Protein AF-A0A6B2LES7-F1 (afdb_monomer)

Organism: NCBI:txid1963864

Solvent-accessible surface area (backbone atoms only — not comparable to full-atom values): 14879 Å² total; per-residue (Å²): 55,30,42,39,37,40,56,66,43,46,69,74,29,54,75,47,50,42,51,52,54,48,49,40,51,73,72,66,49,54,46,40,36,40,34,23,44,84,29,55,56,63,77,42,38,71,59,53,52,52,52,42,57,64,48,43,48,77,76,57,36,93,83,52,54,72,41,84,43,78,44,69,42,44,54,63,43,69,53,49,80,74,69,66,97,66,91,77,85,79,88,77,88,82,76,77,82,80,62,97,73,53,57,65,31,40,37,30,57,42,29,35,69,67,16,64,56,38,55,50,54,50,51,51,51,53,51,52,53,54,54,53,54,55,66,48,62,80,71,55,82,87,82,85,90,84,82,88,80,86,72,98,64,91,74,73,71,65,61,79,72,39,38,46,101,84,69,45,78,38,65,71,51,51,51,53,50,51,51,54,54,68,28,26,33,90,91,36,85,51,80,62,35,58,39,32,46,32,36,33,65,81,88,63,81,68,55,73,40,67,79,48,47,76,80,34,48,75,45,68,66,73,39,52,55,84,76,64,46,70,70,58,51,53,54,51,52,54,54,56,71,70,59,80,86,54,90,92,104

Secondary structure (DSSP, 8-state):
-EEE--HHHHHH-HHHHHHHHHHHHHTT--EEEEE-SS-HHHHTHHHHHHHHHHHHHHHHTTTS--EEEEE--HHHHHHHTTT----------------TT--EEEEEEE-GGGTHHHHHHHHHHHHHHHHHHHHHHTT-----------SS-TT---GGGTB-TTS-B-HHHHHHHHHHHHTEETTEE-PPPSEEEE-S-TT------TTTTTT-EEEE--S-GGG--HHHHHHHHHHHHH----TT-

Mean predicted aligned error: 12.16 Å

Foldseek 3Di:
DEEEAEVVLLQPVLLLVLVLVLVCVVVVPQEYEYEYAVCSCVVCVVVSQVSNVVVNCVPPNPPAAEAEAEFEALVVVVVVVPDDPPDDDDDPPDDDDDPPRYRYHYYYYDHLCSAPVVVVVVVVVLVVVLVVVVVVVVPDPDDDDDDDDDDDPPPPPVNVVQADPVRDGDPVVVVVVCCVSNQDTPNDGNAQEQEYEYADDPVDDSRPRPVSCPNHDYDDLVHRSVPCDPVSVVVRVVVSVPDDDPVVD

Radius of gyration: 21.68 Å; Cα contacts (8 Å, |Δi|>4): 283; chains: 1; bounding box: 61×47×58 Å

InterPro domains:
  IPR001441 Decaprenyl diphosphate synthase-like [PF01255] (17-248)
  IPR036424 Decaprenyl diphosphate synthase-like superfamily [G3DSA:3.40.1180.10] (10-249)
  IPR036424 Decaprenyl diphosphate synthase-like superfamily [SSF64005] (11-243)
  IPR038887 Dehydrodolichyl diphosphate synthase complex subunit Nus1 [PTHR21528] (1-249)

Nearest PDB structures (foldseek):
  6z1n-assembly1_B-2  TM=8.115E-01  e=2.418E-10  Homo sapiens
  7pay-assembly1_B-2  TM=8.026E-01  e=1.186E-09  Homo sapiens
  6jcn-assembly1_B  TM=6.721E-01  e=9.313E-11  Saccharomyces cerevisiae S288C
  7pax-assembly1_B-2  TM=7.882E-01  e=8.517E-09  Homo sapiens

pLDDT: mean 73.42, std 21.12, range [26.27, 96.69]

Structure (mmCIF, N/CA/C/O backbone):
data_AF-A0A6B2LES7-F1
#
_entry.id   AF-A0A6B2LES7-F1
#
loop_
_atom_site.group_PDB
_atom_site.id
_atom_site.type_symbol
_atom_site.label_atom_id
_atom_site.label_alt_id
_atom_site.label_comp_id
_atom_site.label_asym_id
_atom_site.label_entity_id
_atom_site.label_seq_id
_atom_site.pdbx_PDB_ins_code
_atom_site.Cartn_x
_atom_site.Cartn_y
_atom_site.Cartn_z
_atom_site.occupancy
_atom_site.B_iso_or_equiv
_atom_site.auth_seq_id
_atom_site.auth_comp_id
_atom_site.auth_asym_id
_atom_site.auth_atom_id
_atom_site.pdbx_PDB_model_num
ATOM 1 N N . MET A 1 1 ? -0.706 -6.381 -1.240 1.00 94.12 1 MET A N 1
ATOM 2 C CA . MET A 1 1 ? 0.738 -6.246 -0.938 1.00 94.12 1 MET A CA 1
ATOM 3 C C . MET A 1 1 ? 1.017 -4.806 -0.541 1.00 94.12 1 MET A C 1
ATOM 5 O O . MET A 1 1 ? 0.332 -3.924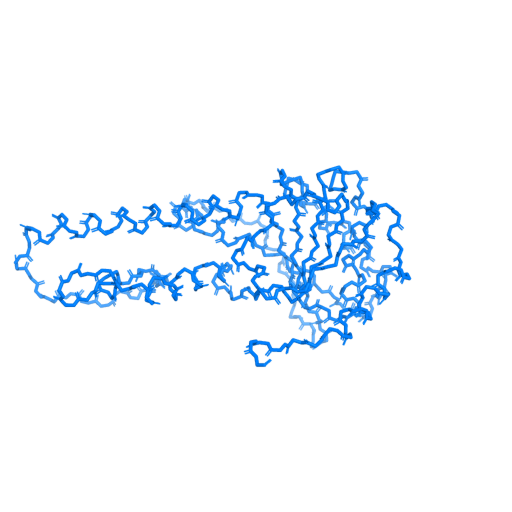 -1.046 1.00 94.12 1 MET A O 1
ATOM 9 N N . ALA A 1 2 ? 1.986 -4.559 0.338 1.00 95.12 2 ALA A N 1
ATOM 10 C CA . ALA A 1 2 ? 2.442 -3.212 0.662 1.00 95.12 2 ALA A CA 1
ATOM 11 C C . ALA A 1 2 ? 3.932 -3.020 0.353 1.00 95.12 2 ALA A C 1
ATOM 13 O O . ALA A 1 2 ? 4.724 -3.956 0.456 1.00 95.12 2 ALA A O 1
ATOM 14 N N . ILE A 1 3 ? 4.291 -1.799 -0.026 1.00 95.88 3 ILE A N 1
ATOM 15 C CA . ILE A 1 3 ? 5.654 -1.329 -0.255 1.00 95.88 3 ILE A CA 1
ATOM 16 C C . ILE A 1 3 ? 5.898 -0.204 0.747 1.00 95.88 3 ILE A C 1
ATOM 18 O O . ILE A 1 3 ? 5.240 0.834 0.690 1.00 95.88 3 ILE A O 1
ATOM 22 N N . VAL A 1 4 ? 6.820 -0.440 1.674 1.00 95.06 4 VAL A N 1
ATOM 23 C CA . VAL A 1 4 ? 7.188 0.487 2.745 1.00 95.06 4 VAL A CA 1
ATOM 24 C C . VAL A 1 4 ? 8.556 1.057 2.416 1.00 95.06 4 VAL A C 1
ATOM 26 O O . VAL A 1 4 ? 9.532 0.308 2.334 1.00 95.06 4 VAL A O 1
ATOM 29 N N . LEU A 1 5 ? 8.610 2.367 2.207 1.00 94.31 5 LEU A N 1
ATOM 30 C CA . LEU A 1 5 ? 9.812 3.106 1.851 1.00 94.31 5 LEU A CA 1
ATOM 31 C C . LEU A 1 5 ? 10.307 3.941 3.030 1.00 94.31 5 LEU A C 1
ATOM 33 O O . LEU A 1 5 ? 9.522 4.419 3.852 1.00 94.31 5 LEU A O 1
ATOM 37 N N . ASP A 1 6 ? 11.617 4.154 3.053 1.00 91.94 6 ASP A N 1
ATOM 38 C CA . ASP A 1 6 ? 12.222 5.241 3.812 1.00 91.94 6 ASP A CA 1
ATOM 39 C C . ASP A 1 6 ? 11.954 6.562 3.076 1.00 91.94 6 ASP A C 1
ATOM 41 O O . ASP A 1 6 ? 11.891 6.595 1.844 1.00 91.94 6 ASP A O 1
ATOM 45 N N . ASP A 1 7 ? 11.871 7.670 3.809 1.00 91.25 7 ASP A N 1
ATOM 46 C CA . ASP A 1 7 ? 11.540 8.983 3.234 1.00 91.25 7 ASP A CA 1
ATOM 47 C C . ASP A 1 7 ? 12.532 9.417 2.139 1.00 91.25 7 ASP A C 1
ATOM 49 O O . ASP A 1 7 ? 12.157 10.040 1.147 1.00 91.25 7 ASP A O 1
ATOM 53 N N . ASN A 1 8 ? 13.800 9.018 2.268 1.00 92.12 8 ASN A N 1
ATOM 54 C CA . ASN A 1 8 ? 14.827 9.264 1.257 1.00 92.12 8 ASN A CA 1
ATOM 55 C C . ASN A 1 8 ? 14.535 8.533 -0.067 1.00 92.12 8 ASN A C 1
ATOM 57 O O . ASN A 1 8 ? 14.675 9.110 -1.145 1.00 92.12 8 ASN A O 1
ATOM 61 N N . ASP A 1 9 ? 14.103 7.270 0.006 1.00 93.25 9 ASP A N 1
ATOM 62 C CA . ASP A 1 9 ? 13.728 6.494 -1.180 1.00 93.25 9 ASP A CA 1
ATOM 63 C C . ASP A 1 9 ? 12.424 7.023 -1.792 1.00 93.25 9 ASP A C 1
ATOM 65 O O . ASP A 1 9 ? 12.302 7.081 -3.017 1.00 93.25 9 ASP A O 1
ATOM 69 N N . ALA A 1 10 ? 11.477 7.465 -0.961 1.00 92.56 10 ALA A N 1
ATOM 70 C CA . ALA A 1 10 ? 10.244 8.092 -1.428 1.00 92.56 10 ALA A CA 1
ATOM 71 C C . ALA A 1 10 ? 10.501 9.415 -2.173 1.00 92.56 10 ALA A C 1
ATOM 73 O O . ALA A 1 10 ? 9.813 9.706 -3.151 1.00 92.56 10 ALA A O 1
ATOM 74 N N . LEU A 1 11 ? 11.498 10.193 -1.737 1.00 93.38 11 LEU A N 1
ATOM 75 C CA . LEU A 1 11 ? 11.856 11.473 -2.347 1.00 93.38 11 LEU A CA 1
ATOM 76 C C . LEU A 1 11 ? 12.656 11.314 -3.643 1.00 93.38 11 LEU A C 1
ATOM 78 O O . LEU A 1 11 ? 12.351 11.962 -4.641 1.00 93.38 11 LEU A O 1
ATOM 82 N N . ASN A 1 12 ? 13.693 10.474 -3.621 1.00 94.25 12 ASN A N 1
ATOM 83 C CA . ASN A 1 12 ? 14.733 10.493 -4.652 1.00 94.25 12 ASN A CA 1
ATOM 84 C C . ASN A 1 12 ? 14.602 9.378 -5.698 1.00 94.25 12 ASN A C 1
ATOM 86 O O . ASN A 1 12 ? 15.240 9.450 -6.745 1.00 94.25 12 ASN A O 1
ATOM 90 N N . ASN A 1 13 ? 13.781 8.351 -5.447 1.00 94.31 13 ASN A N 1
ATOM 91 C CA . ASN A 1 13 ? 13.748 7.134 -6.264 1.00 94.31 13 ASN A CA 1
ATOM 92 C C . ASN A 1 13 ? 12.365 6.844 -6.890 1.00 94.31 13 ASN A C 1
ATOM 94 O O . ASN A 1 13 ? 12.016 5.679 -7.099 1.00 94.31 13 ASN A O 1
ATOM 98 N N . SER A 1 14 ? 11.590 7.880 -7.256 1.00 91.81 14 SER A N 1
ATOM 99 C CA . SER A 1 14 ? 10.244 7.738 -7.860 1.00 91.81 14 SER A CA 1
ATOM 100 C C . SER A 1 14 ? 10.234 6.848 -9.109 1.00 91.81 14 SER A C 1
ATOM 102 O O . SER A 1 14 ? 9.432 5.922 -9.221 1.00 91.81 14 SER A O 1
ATOM 104 N N . CYS A 1 15 ? 11.203 7.043 -10.005 1.00 92.25 15 CYS A N 1
ATOM 105 C CA . CYS A 1 15 ? 11.357 6.268 -11.236 1.00 92.25 15 CYS A CA 1
ATOM 106 C C . CYS A 1 15 ? 11.500 4.759 -10.964 1.00 92.25 15 CYS A C 1
ATOM 108 O O . CYS A 1 15 ? 10.942 3.930 -11.691 1.00 92.25 15 CYS A O 1
ATOM 110 N N . GLN A 1 16 ? 12.218 4.401 -9.895 1.00 95.19 16 GLN A N 1
ATOM 111 C CA . GLN A 1 16 ? 12.415 3.012 -9.498 1.00 95.19 16 GLN A CA 1
ATOM 112 C C . GLN A 1 16 ? 11.204 2.453 -8.748 1.00 95.19 16 GLN A C 1
ATOM 114 O O . GLN A 1 16 ? 10.828 1.304 -8.975 1.00 95.19 16 GLN A O 1
ATOM 119 N N . LEU A 1 17 ? 10.524 3.271 -7.939 1.00 96.25 17 LEU A N 1
ATOM 120 C CA . LEU A 1 17 ? 9.239 2.914 -7.331 1.00 96.25 17 LEU A CA 1
ATOM 121 C C . LEU A 1 17 ? 8.213 2.531 -8.403 1.00 96.25 17 LEU A C 1
ATOM 123 O O . LEU A 1 17 ? 7.553 1.499 -8.294 1.00 96.25 17 LEU A O 1
ATOM 127 N N . VAL A 1 18 ? 8.124 3.327 -9.468 1.00 94.88 18 VAL A N 1
ATOM 128 C CA . VAL A 1 18 ? 7.239 3.089 -10.615 1.00 94.88 18 VAL A CA 1
ATOM 129 C C . VAL A 1 18 ? 7.531 1.737 -11.273 1.00 94.88 18 VAL A C 1
ATOM 131 O O . VAL A 1 18 ? 6.594 1.010 -11.609 1.00 94.88 18 VAL A O 1
ATOM 134 N N . ASN A 1 19 ? 8.806 1.349 -11.402 1.00 94.62 19 ASN A N 1
ATOM 135 C CA . ASN A 1 19 ? 9.180 0.022 -11.902 1.00 94.62 19 ASN A CA 1
ATOM 136 C C . ASN A 1 19 ? 8.663 -1.090 -10.982 1.00 94.62 19 ASN A C 1
ATOM 138 O O . ASN A 1 19 ? 8.017 -2.020 -11.460 1.00 94.62 19 ASN A O 1
ATOM 142 N N . VAL A 1 20 ? 8.879 -0.973 -9.667 1.00 95.75 20 VAL A N 1
ATOM 143 C CA . VAL A 1 20 ? 8.424 -1.977 -8.690 1.00 95.75 20 VAL A CA 1
ATOM 144 C C . VAL A 1 20 ? 6.902 -2.114 -8.698 1.00 95.75 20 VAL A C 1
ATOM 146 O O . VAL A 1 20 ? 6.388 -3.229 -8.754 1.00 95.75 20 VAL A O 1
ATOM 149 N N . VAL A 1 21 ? 6.166 -1.000 -8.712 1.00 95.12 21 VAL A N 1
ATOM 150 C CA . VAL A 1 21 ? 4.697 -1.008 -8.815 1.00 95.12 21 VAL A CA 1
ATOM 151 C C . VAL A 1 21 ? 4.243 -1.684 -10.108 1.00 95.12 21 VAL A C 1
ATOM 153 O O . VAL A 1 21 ? 3.326 -2.505 -10.086 1.00 95.12 21 VAL A O 1
ATOM 156 N N . THR A 1 22 ? 4.915 -1.400 -11.224 1.00 92.50 22 THR A N 1
ATOM 157 C CA . THR A 1 22 ? 4.620 -2.030 -12.517 1.00 92.50 22 THR A CA 1
ATOM 158 C C . THR A 1 22 ? 4.873 -3.540 -12.477 1.00 92.50 22 THR A C 1
ATOM 160 O O . THR A 1 22 ? 4.057 -4.309 -12.984 1.00 92.50 22 THR A O 1
ATOM 163 N N . TRP A 1 23 ? 5.945 -3.997 -11.823 1.00 94.38 23 TRP A N 1
ATOM 164 C CA . TRP A 1 23 ? 6.216 -5.427 -11.636 1.00 94.38 23 TRP A CA 1
ATOM 165 C C . TRP A 1 23 ? 5.160 -6.112 -10.772 1.00 94.38 23 TRP A C 1
ATOM 167 O O . TRP A 1 23 ? 4.736 -7.218 -11.098 1.00 94.38 23 TRP A O 1
ATOM 177 N N . CYS A 1 24 ? 4.677 -5.452 -9.718 1.00 94.00 24 CYS A N 1
ATOM 178 C CA . CYS A 1 24 ? 3.565 -5.955 -8.917 1.00 94.00 24 CYS A CA 1
ATOM 179 C C . CYS A 1 24 ? 2.288 -6.128 -9.751 1.00 94.00 24 CYS A C 1
ATOM 181 O O . CYS A 1 24 ? 1.608 -7.149 -9.644 1.00 94.00 24 CYS A O 1
ATOM 183 N N . VAL A 1 25 ? 1.976 -5.156 -10.612 1.00 90.56 25 VAL A N 1
ATOM 184 C CA . VAL A 1 25 ? 0.829 -5.234 -11.530 1.00 90.56 25 VAL A CA 1
ATOM 185 C C . VAL A 1 25 ? 1.004 -6.380 -12.526 1.00 90.56 25 VAL A C 1
ATOM 187 O O . VAL A 1 25 ? 0.072 -7.154 -12.739 1.00 90.56 25 VAL A O 1
ATOM 190 N N . ALA A 1 26 ? 2.205 -6.538 -13.087 1.00 89.25 26 ALA A N 1
ATOM 191 C CA . ALA A 1 26 ? 2.531 -7.637 -13.993 1.00 89.25 26 ALA A CA 1
ATOM 192 C C . ALA A 1 26 ? 2.431 -9.013 -13.313 1.00 89.25 26 ALA A C 1
ATOM 194 O O . ALA A 1 26 ? 1.982 -9.971 -13.937 1.00 89.25 26 ALA A O 1
ATOM 195 N N . ALA A 1 27 ? 2.779 -9.098 -12.026 1.00 90.75 27 ALA A N 1
ATOM 196 C CA . ALA A 1 27 ? 2.618 -10.293 -11.200 1.00 90.75 27 ALA A CA 1
ATOM 197 C C . ALA A 1 27 ? 1.153 -10.580 -10.807 1.00 90.75 27 ALA A C 1
ATOM 199 O O . ALA A 1 27 ? 0.887 -11.560 -10.117 1.00 90.75 27 ALA A O 1
ATOM 200 N N . GLY A 1 28 ? 0.196 -9.744 -11.231 1.00 88.88 28 GLY A N 1
ATOM 201 C CA . GLY A 1 28 ? -1.229 -9.940 -10.967 1.00 88.88 28 GLY A CA 1
ATOM 202 C C . GLY A 1 28 ? -1.667 -9.520 -9.564 1.00 88.88 28 GLY A C 1
ATOM 203 O O . GLY A 1 28 ? -2.691 -9.996 -9.082 1.00 88.88 28 GLY A O 1
ATOM 204 N N . ILE A 1 29 ? -0.916 -8.640 -8.896 1.00 91.62 29 ILE A N 1
ATOM 205 C CA . ILE A 1 29 ? -1.233 -8.186 -7.538 1.00 91.62 29 ILE A CA 1
ATOM 206 C C . ILE A 1 29 ? -2.318 -7.094 -7.603 1.00 91.62 29 ILE A C 1
ATOM 208 O O . ILE A 1 29 ? -2.053 -6.005 -8.115 1.00 91.62 29 ILE A O 1
ATOM 212 N N . PRO A 1 30 ? -3.534 -7.332 -7.071 1.00 89.56 30 PRO A N 1
ATOM 213 C CA . PRO A 1 30 ? -4.680 -6.451 -7.316 1.00 89.56 30 PRO A CA 1
ATOM 214 C C . PRO A 1 30 ? -4.730 -5.214 -6.409 1.00 89.56 30 PRO A C 1
ATOM 216 O O . PRO A 1 30 ? -5.332 -4.208 -6.782 1.00 89.56 30 PRO A O 1
ATOM 219 N N . ASN A 1 31 ? -4.131 -5.288 -5.215 1.00 91.31 31 ASN A N 1
ATOM 220 C CA . ASN A 1 31 ? -4.160 -4.226 -4.207 1.00 91.31 31 ASN A CA 1
ATOM 221 C C . ASN A 1 31 ? -2.738 -3.913 -3.739 1.00 91.31 31 ASN A C 1
ATOM 223 O O . ASN A 1 31 ? -2.055 -4.787 -3.184 1.00 91.31 31 ASN A O 1
ATOM 227 N N . LEU A 1 32 ? -2.317 -2.667 -3.952 1.00 94.38 32 LEU A N 1
ATOM 228 C CA . LEU A 1 32 ? -1.007 -2.157 -3.569 1.00 94.38 32 LEU A CA 1
ATOM 229 C C . LEU A 1 32 ? -1.146 -0.993 -2.595 1.00 94.38 32 LEU A C 1
ATOM 231 O O . LEU A 1 32 ? -1.804 -0.003 -2.898 1.00 94.38 32 LEU A O 1
ATOM 235 N N . THR A 1 33 ? -0.500 -1.104 -1.439 1.00 93.50 33 THR A N 1
ATOM 236 C CA . THR A 1 33 ? -0.334 0.010 -0.500 1.00 93.50 33 THR A CA 1
ATOM 237 C C . THR A 1 33 ? 1.086 0.543 -0.619 1.00 93.50 33 THR A C 1
ATOM 239 O O . THR A 1 33 ? 2.033 -0.218 -0.448 1.00 93.50 33 THR A O 1
ATOM 242 N N . LEU A 1 34 ? 1.245 1.829 -0.913 1.00 95.19 34 LEU A N 1
ATOM 243 C CA . LEU A 1 34 ? 2.531 2.521 -0.871 1.00 95.19 34 LEU A CA 1
ATOM 244 C C . LEU A 1 34 ? 2.591 3.331 0.417 1.00 95.19 34 LEU A C 1
ATOM 246 O O . LEU A 1 34 ? 1.617 4.002 0.762 1.00 95.19 34 LEU A O 1
ATOM 250 N N . TYR A 1 35 ? 3.709 3.253 1.125 1.00 93.94 35 TYR A N 1
ATOM 251 C CA . TYR A 1 35 ? 3.893 3.971 2.373 1.00 93.94 35 TYR A CA 1
ATOM 252 C C . TYR A 1 35 ? 5.258 4.630 2.450 1.00 93.94 35 TYR A C 1
ATOM 254 O O . TYR A 1 35 ? 6.274 3.993 2.174 1.00 93.94 35 TYR A O 1
ATOM 262 N N . ASP A 1 36 ? 5.253 5.869 2.918 1.00 93.25 36 ASP A N 1
ATOM 263 C CA . ASP A 1 36 ? 6.415 6.602 3.399 1.00 93.25 36 ASP A CA 1
ATOM 264 C C . ASP A 1 36 ? 6.011 7.376 4.665 1.00 93.25 36 ASP A C 1
ATOM 266 O O . ASP A 1 36 ? 4.833 7.684 4.855 1.00 93.25 36 ASP A O 1
ATOM 270 N N . HIS A 1 37 ? 6.941 7.643 5.580 1.00 91.12 37 HIS A N 1
ATOM 271 C CA . HIS A 1 37 ? 6.576 8.159 6.901 1.00 91.12 37 HIS A CA 1
ATOM 272 C C . HIS A 1 37 ? 6.049 9.598 6.820 1.00 91.12 37 HIS A C 1
ATOM 274 O O . HIS A 1 37 ? 5.012 9.905 7.410 1.00 91.12 37 HIS A O 1
ATOM 280 N N . GLN A 1 38 ? 6.724 10.455 6.049 1.00 91.19 38 GLN A N 1
ATOM 281 C CA . GLN A 1 38 ? 6.441 11.895 5.957 1.00 91.19 38 GLN A CA 1
ATOM 282 C C . GLN A 1 38 ? 5.312 12.257 4.971 1.00 91.19 38 GLN A C 1
ATOM 284 O O . GLN A 1 38 ? 4.905 13.416 4.883 1.00 91.19 38 GLN A O 1
ATOM 289 N N . GLY A 1 39 ? 4.787 11.291 4.214 1.00 90.69 39 GLY A N 1
ATOM 290 C CA . GLY A 1 39 ? 3.762 11.523 3.194 1.00 90.69 39 GLY A CA 1
ATOM 291 C C . GLY A 1 39 ? 4.280 12.220 1.933 1.00 90.69 39 GLY A C 1
ATOM 292 O O . GLY A 1 39 ? 3.507 12.864 1.223 1.00 90.69 39 GLY A O 1
ATOM 293 N N . ILE A 1 40 ? 5.563 12.080 1.615 1.00 93.94 40 ILE A N 1
ATOM 294 C CA . ILE A 1 40 ? 6.214 12.574 0.397 1.00 93.94 40 ILE A CA 1
ATOM 295 C C . ILE A 1 40 ? 5.512 12.026 -0.851 1.00 93.94 40 ILE A C 1
ATOM 297 O O . ILE A 1 40 ? 5.282 12.769 -1.809 1.00 93.94 40 ILE A O 1
ATOM 301 N N . LEU A 1 41 ? 5.103 10.751 -0.846 1.00 93.56 41 LEU A N 1
ATOM 302 C CA . LEU A 1 41 ? 4.372 10.167 -1.975 1.00 93.56 41 LEU A CA 1
ATOM 303 C C . LEU A 1 41 ? 2.981 10.787 -2.136 1.00 93.56 41 LEU A C 1
ATOM 305 O O . LEU A 1 41 ? 2.513 10.960 -3.262 1.00 93.56 41 LEU A O 1
ATOM 309 N N . LYS A 1 42 ? 2.321 11.147 -1.027 1.00 90.06 42 LYS A N 1
ATOM 310 C CA . LYS A 1 42 ? 1.033 11.855 -1.063 1.00 90.06 42 LYS A CA 1
ATOM 311 C C . LYS A 1 42 ? 1.193 13.267 -1.617 1.00 90.06 42 LYS A C 1
ATOM 313 O O . LYS A 1 42 ? 0.393 13.679 -2.454 1.00 90.06 42 LYS A O 1
ATOM 318 N N . GLN A 1 43 ? 2.232 13.986 -1.193 1.00 90.81 43 GLN A N 1
ATOM 319 C CA . GLN A 1 43 ? 2.536 15.337 -1.679 1.00 90.81 43 GLN A CA 1
ATOM 320 C C . GLN A 1 43 ? 2.829 15.342 -3.188 1.00 90.81 43 GLN A C 1
ATOM 322 O O . GLN A 1 43 ? 2.387 16.238 -3.904 1.00 90.81 43 GLN A O 1
ATOM 327 N N . ASN A 1 44 ? 3.494 14.298 -3.694 1.00 91.56 44 ASN A N 1
ATOM 328 C CA . ASN A 1 44 ? 3.884 14.165 -5.101 1.00 91.56 44 ASN A CA 1
ATOM 329 C C . ASN A 1 44 ? 2.970 13.234 -5.923 1.00 91.56 44 ASN A C 1
ATOM 331 O O . ASN A 1 44 ? 3.366 12.736 -6.983 1.00 91.56 44 ASN A O 1
ATOM 335 N N . LEU A 1 45 ? 1.729 13.007 -5.474 1.00 90.06 45 LEU A N 1
ATOM 336 C CA . LEU A 1 45 ? 0.836 11.994 -6.046 1.00 90.06 45 LEU A CA 1
ATOM 337 C C . LEU A 1 45 ? 0.535 12.210 -7.538 1.00 90.06 45 LEU A C 1
ATOM 339 O O . LEU A 1 45 ? 0.434 11.247 -8.295 1.00 90.06 45 LEU A O 1
ATOM 343 N N . VAL A 1 46 ? 0.402 13.466 -7.976 1.00 89.56 46 VAL A N 1
ATOM 344 C CA . VAL A 1 46 ? 0.142 13.810 -9.388 1.00 89.56 46 VAL A CA 1
ATOM 345 C C . VAL A 1 46 ? 1.308 13.379 -10.280 1.00 89.56 46 VAL A C 1
ATOM 347 O O . VAL A 1 46 ? 1.098 12.799 -11.346 1.00 89.56 46 VAL A O 1
ATOM 350 N N . THR A 1 47 ? 2.542 13.614 -9.834 1.00 91.19 47 THR A N 1
ATOM 351 C CA . THR A 1 47 ? 3.745 13.195 -10.561 1.00 91.19 47 THR A CA 1
ATOM 352 C C . THR A 1 47 ? 3.848 11.677 -10.608 1.00 91.19 47 THR A C 1
ATOM 354 O O . THR A 1 47 ? 4.026 11.127 -11.692 1.00 91.19 47 THR A O 1
ATOM 357 N N . LEU A 1 48 ? 3.619 10.998 -9.481 1.00 92.25 48 LEU A N 1
ATOM 358 C CA . LEU A 1 48 ? 3.623 9.536 -9.412 1.00 92.25 48 LEU A CA 1
ATOM 359 C C . LEU A 1 48 ? 2.586 8.899 -10.356 1.00 92.25 48 LEU A C 1
ATOM 361 O O . LEU A 1 48 ? 2.906 7.948 -11.069 1.00 92.25 48 LEU A O 1
ATOM 365 N N . LYS A 1 49 ? 1.356 9.433 -10.398 1.00 91.50 49 LYS A N 1
ATOM 366 C CA . LYS A 1 49 ? 0.288 8.983 -11.312 1.00 91.50 49 LYS A CA 1
ATOM 367 C C . LYS A 1 49 ? 0.728 9.051 -12.771 1.00 91.50 49 LYS A C 1
ATOM 369 O O . LYS A 1 49 ? 0.662 8.054 -13.485 1.00 91.50 49 LYS A O 1
ATOM 374 N N . ARG A 1 50 ? 1.237 10.212 -13.182 1.00 90.88 50 ARG A N 1
ATOM 375 C CA . ARG A 1 50 ? 1.722 10.458 -14.543 1.00 90.88 50 ARG A CA 1
ATOM 376 C C . ARG A 1 50 ? 2.894 9.548 -14.914 1.00 90.88 50 ARG A C 1
ATOM 378 O O . ARG A 1 50 ? 2.921 9.024 -16.022 1.00 90.88 50 ARG A O 1
ATOM 385 N N . GLU A 1 51 ? 3.852 9.337 -14.010 1.00 91.81 51 GLU A N 1
ATOM 386 C CA . GLU A 1 51 ? 4.979 8.428 -14.262 1.00 91.81 51 GLU A CA 1
ATOM 387 C C . GLU A 1 51 ? 4.521 6.970 -14.415 1.00 91.81 51 GLU A C 1
ATOM 389 O O . GLU A 1 51 ? 5.002 6.267 -15.305 1.00 91.81 51 GLU A O 1
ATOM 394 N N . LEU A 1 52 ? 3.561 6.519 -13.601 1.00 91.50 52 LEU A N 1
ATOM 395 C CA . LEU A 1 52 ? 2.964 5.187 -13.728 1.00 91.50 52 LEU A CA 1
ATOM 396 C C . LEU A 1 52 ? 2.237 5.007 -15.059 1.00 91.50 52 LEU A C 1
ATOM 398 O O . LEU A 1 52 ? 2.398 3.973 -15.708 1.00 91.50 52 LEU A O 1
ATOM 402 N N . GLU A 1 53 ? 1.460 6.003 -15.478 1.00 87.88 53 GLU A N 1
ATOM 403 C CA . GLU A 1 53 ? 0.761 5.995 -16.764 1.00 87.88 53 GLU A CA 1
ATOM 404 C C . GLU A 1 53 ? 1.737 5.973 -17.941 1.00 87.88 53 GLU A C 1
ATOM 406 O O . GLU A 1 53 ? 1.598 5.129 -18.825 1.00 87.88 53 GLU A O 1
ATOM 411 N N . ALA A 1 54 ? 2.772 6.817 -17.916 1.00 87.94 54 ALA A N 1
ATOM 412 C CA . ALA A 1 54 ? 3.810 6.832 -18.944 1.00 87.94 54 ALA A CA 1
ATOM 413 C C . ALA A 1 54 ? 4.567 5.495 -19.016 1.00 87.94 54 ALA A C 1
ATOM 415 O O . ALA A 1 54 ? 4.880 5.000 -20.100 1.00 87.94 54 ALA A O 1
ATOM 416 N N . ARG A 1 55 ? 4.842 4.874 -17.861 1.00 87.62 55 ARG A N 1
ATOM 417 C CA . ARG A 1 55 ? 5.554 3.592 -17.795 1.00 87.62 55 ARG A CA 1
ATOM 418 C C . ARG A 1 55 ? 4.683 2.400 -18.194 1.00 87.62 55 ARG A C 1
ATOM 420 O O . ARG A 1 55 ? 5.208 1.416 -18.716 1.00 87.62 55 ARG A O 1
ATOM 427 N N . ARG A 1 56 ? 3.367 2.474 -17.981 1.00 83.94 56 ARG A N 1
ATOM 428 C CA . ARG A 1 56 ? 2.413 1.403 -18.311 1.00 83.94 56 ARG A CA 1
ATOM 429 C C . ARG A 1 56 ? 2.539 0.959 -19.762 1.00 83.94 56 ARG A C 1
ATOM 431 O O . ARG A 1 56 ? 2.656 -0.237 -20.021 1.00 83.94 56 ARG A O 1
ATOM 438 N N . ASP A 1 57 ? 2.509 1.913 -20.688 1.00 80.44 57 ASP A N 1
ATOM 439 C CA . ASP A 1 57 ? 2.460 1.618 -22.123 1.00 80.44 57 ASP A CA 1
ATOM 440 C C . ASP A 1 57 ? 3.759 0.961 -22.601 1.00 80.44 57 ASP A C 1
ATOM 442 O O . ASP A 1 57 ? 3.727 0.080 -23.459 1.00 80.44 57 ASP A O 1
ATOM 446 N N . PHE A 1 58 ? 4.885 1.311 -21.974 1.00 84.19 58 PHE A N 1
ATOM 447 C CA . PHE A 1 58 ? 6.177 0.674 -22.214 1.00 84.19 58 PHE A CA 1
ATOM 448 C C . PHE A 1 58 ? 6.197 -0.805 -21.790 1.00 84.19 58 PHE A C 1
ATOM 450 O O . PHE A 1 58 ? 6.731 -1.637 -22.517 1.00 84.19 58 PHE A O 1
ATOM 457 N N . PHE A 1 59 ? 5.614 -1.154 -20.636 1.00 82.12 59 PHE A N 1
ATOM 458 C CA . PHE A 1 59 ? 5.657 -2.529 -20.111 1.00 82.12 59 PHE A CA 1
ATOM 459 C C . PHE A 1 59 ? 4.578 -3.452 -20.681 1.00 82.12 59 PHE A C 1
ATOM 461 O O . PHE A 1 59 ? 4.849 -4.622 -20.947 1.00 82.12 59 PHE A O 1
ATOM 468 N N . PHE A 1 60 ? 3.348 -2.962 -20.832 1.00 82.56 60 PHE A N 1
ATOM 469 C CA . PHE A 1 60 ? 2.199 -3.799 -21.199 1.00 82.56 60 PHE A CA 1
ATOM 470 C C . PHE A 1 60 ? 1.801 -3.677 -22.675 1.00 82.56 60 PHE A C 1
ATOM 472 O O . PHE A 1 60 ? 1.006 -4.483 -23.170 1.00 82.56 60 PHE A O 1
ATOM 479 N N . GLY A 1 61 ? 2.358 -2.691 -23.385 1.00 78.62 61 GLY A N 1
ATOM 480 C CA . GLY A 1 61 ? 1.961 -2.338 -24.742 1.00 78.62 61 GLY A CA 1
ATOM 481 C C . GLY A 1 61 ? 0.535 -1.782 -24.817 1.00 78.62 61 GLY A C 1
ATOM 482 O O . GLY A 1 61 ? -0.235 -1.795 -23.860 1.00 78.62 61 GLY A O 1
ATOM 483 N N . SER A 1 62 ? 0.135 -1.325 -26.001 1.00 70.38 62 SER A N 1
ATOM 484 C CA . SER A 1 62 ? -1.163 -0.658 -26.203 1.00 70.38 62 SER A CA 1
ATOM 485 C C . SER A 1 62 ? -2.373 -1.608 -26.229 1.00 70.38 62 SER A C 1
ATOM 487 O O . SER A 1 62 ? -3.510 -1.149 -26.322 1.00 70.38 62 SER A O 1
ATOM 489 N N . LYS A 1 63 ? -2.149 -2.932 -26.187 1.00 63.03 63 LYS A N 1
ATOM 490 C CA . LYS A 1 63 ? -3.201 -3.953 -26.354 1.00 63.03 63 LYS A CA 1
ATOM 491 C C . LYS A 1 63 ? -3.923 -4.306 -25.050 1.00 63.03 63 LYS A C 1
ATOM 493 O O . LYS A 1 63 ? -5.125 -4.544 -25.087 1.00 63.03 63 LYS A O 1
ATOM 498 N N . LYS A 1 64 ? -3.221 -4.332 -23.909 1.00 63.72 64 LYS A N 1
ATOM 499 C CA . LYS A 1 64 ? -3.820 -4.584 -22.586 1.00 63.72 64 LYS A CA 1
ATOM 500 C C . LYS A 1 64 ? -3.941 -3.276 -21.817 1.00 63.72 64 LYS A C 1
ATOM 502 O O . LYS A 1 64 ? -2.941 -2.673 -21.439 1.00 63.72 64 LYS A O 1
ATOM 507 N N . ARG A 1 65 ? -5.173 -2.844 -21.548 1.00 69.31 65 ARG A N 1
ATOM 508 C CA . ARG A 1 65 ? -5.431 -1.635 -20.757 1.00 69.31 65 ARG A CA 1
ATOM 509 C C . ARG A 1 65 ? -5.439 -1.971 -19.268 1.00 69.31 65 ARG A C 1
ATOM 511 O O . ARG A 1 65 ? -6.493 -2.227 -18.692 1.00 69.31 65 ARG A O 1
ATOM 518 N N . TYR A 1 66 ? -4.263 -1.940 -18.646 1.00 78.50 66 TYR A N 1
ATOM 519 C CA . TYR A 1 66 ? -4.175 -1.888 -17.187 1.00 78.50 66 TYR A CA 1
ATOM 520 C C . TYR A 1 66 ? -4.592 -0.497 -16.703 1.00 78.50 66 TYR A C 1
ATOM 522 O O . TYR A 1 66 ? -4.108 0.521 -17.202 1.00 78.50 66 TYR A O 1
ATOM 530 N N . GLN A 1 67 ? -5.509 -0.446 -15.740 1.00 82.25 67 GLN A N 1
ATOM 531 C CA . GLN A 1 67 ? -5.944 0.811 -15.130 1.00 82.25 67 GLN A CA 1
ATOM 532 C C . GLN A 1 67 ? -5.461 0.884 -13.687 1.00 82.25 67 GLN A C 1
ATOM 534 O O . GLN A 1 67 ? -5.765 -0.003 -12.886 1.00 82.25 67 GLN A O 1
ATOM 539 N N . TYR A 1 68 ? -4.753 1.960 -13.349 1.00 87.12 68 TYR A N 1
ATOM 540 C CA . TYR A 1 68 ? -4.405 2.278 -11.970 1.00 87.12 68 TYR A CA 1
ATOM 541 C C . TYR A 1 68 ? -5.547 3.068 -11.337 1.00 87.12 68 TYR A C 1
ATOM 543 O O . TYR A 1 68 ? -5.833 4.196 -11.732 1.00 87.12 68 TYR A O 1
ATOM 551 N N . LYS A 1 69 ? -6.211 2.474 -10.348 1.00 88.38 69 LYS A N 1
ATOM 552 C CA . LYS A 1 69 ? -7.254 3.135 -9.562 1.00 88.38 69 LYS A CA 1
ATOM 553 C C . LYS A 1 69 ? -6.655 3.577 -8.240 1.00 88.38 69 LYS A C 1
ATOM 555 O O . LYS A 1 69 ? -6.439 2.757 -7.350 1.00 88.38 69 LYS A O 1
ATOM 560 N N . PHE A 1 70 ? -6.367 4.867 -8.128 1.00 86.38 70 PHE A N 1
ATOM 561 C CA . PHE A 1 70 ? -5.912 5.439 -6.869 1.00 86.38 70 PHE A CA 1
ATOM 562 C C . PHE A 1 70 ? -7.085 5.577 -5.915 1.00 86.38 70 PHE A C 1
ATOM 564 O O . PHE A 1 70 ? -8.125 6.123 -6.281 1.00 86.38 70 PHE A O 1
ATOM 571 N N . VAL A 1 71 ? -6.901 5.066 -4.708 1.00 82.12 71 VAL A N 1
ATOM 572 C CA . VAL A 1 71 ? -7.859 5.174 -3.619 1.00 82.12 71 VAL A CA 1
ATOM 573 C C . VAL A 1 71 ? -7.212 6.008 -2.522 1.00 82.12 71 VAL A C 1
ATOM 575 O O . VAL A 1 71 ? -6.002 5.916 -2.304 1.00 82.12 71 VAL A O 1
ATOM 578 N N . ASP A 1 72 ? -8.007 6.851 -1.875 1.00 71.25 72 ASP A N 1
ATOM 579 C CA . ASP A 1 72 ? -7.532 7.666 -0.760 1.00 71.25 72 ASP A CA 1
ATOM 580 C C . ASP A 1 72 ? -7.145 6.790 0.439 1.00 71.25 72 ASP A C 1
ATOM 582 O O . ASP A 1 72 ? -7.377 5.586 0.445 1.00 71.25 72 ASP A O 1
ATOM 586 N N . SER A 1 73 ? -6.548 7.361 1.482 1.00 65.81 73 SER A N 1
ATOM 587 C CA . SER A 1 73 ? -6.393 6.609 2.727 1.00 65.81 73 SER A CA 1
ATOM 588 C C . SER A 1 73 ? -7.755 6.457 3.434 1.00 65.81 73 SER A C 1
ATOM 590 O O . SER A 1 73 ? -8.667 7.269 3.209 1.00 65.81 73 SER A O 1
ATOM 592 N N . PRO A 1 74 ? -7.923 5.456 4.323 1.00 56.66 74 PRO A N 1
ATOM 593 C CA . PRO A 1 74 ? -9.144 5.290 5.120 1.00 56.66 74 PRO A CA 1
ATOM 594 C C . PRO A 1 74 ? -9.620 6.577 5.828 1.00 56.66 74 PRO A C 1
ATOM 596 O O . PRO A 1 74 ? -10.814 6.773 6.033 1.00 56.66 74 PRO A O 1
ATOM 599 N N . ILE A 1 75 ? -8.715 7.510 6.149 1.00 53.47 75 ILE A N 1
ATOM 600 C CA . ILE A 1 75 ? -8.984 8.673 7.014 1.00 53.47 75 ILE A CA 1
ATOM 601 C C . ILE A 1 75 ? -9.360 9.926 6.262 1.00 53.47 75 ILE A C 1
ATOM 603 O O . ILE A 1 75 ? -10.183 10.699 6.757 1.00 53.47 75 ILE A O 1
ATOM 607 N N . GLN A 1 76 ? -8.827 10.120 5.055 1.00 51.97 76 GLN A N 1
ATOM 608 C CA . GLN A 1 76 ? -9.248 11.258 4.244 1.00 51.97 76 GLN A CA 1
ATOM 609 C C . GLN A 1 76 ? -10.763 11.206 3.970 1.00 51.97 76 GLN A C 1
ATOM 611 O O . GLN A 1 76 ? -11.394 12.248 3.818 1.00 51.97 76 GLN A O 1
ATOM 616 N N . ASN A 1 77 ? -11.383 10.021 4.024 1.00 47.00 77 ASN A N 1
ATOM 617 C CA . ASN A 1 77 ? -12.840 9.872 3.984 1.00 47.00 77 ASN A CA 1
ATOM 618 C C . ASN A 1 77 ? -13.553 10.324 5.252 1.00 47.00 77 ASN A C 1
ATOM 620 O O . ASN A 1 77 ? -14.540 11.051 5.160 1.00 47.00 77 ASN A O 1
ATOM 624 N N . VAL A 1 78 ? -13.038 9.953 6.427 1.00 44.22 78 VAL A N 1
ATOM 625 C CA . VAL A 1 78 ? -13.620 10.343 7.720 1.00 44.22 78 VAL A CA 1
ATOM 626 C C . VAL A 1 78 ? -13.594 11.871 7.898 1.00 44.22 78 VAL A C 1
ATOM 628 O O . VAL A 1 78 ? -14.494 12.437 8.519 1.00 44.22 78 VAL A O 1
ATOM 631 N N . GLU A 1 79 ? -12.583 12.560 7.357 1.00 41.81 79 GLU A N 1
ATOM 632 C CA . GLU A 1 79 ? -12.514 14.029 7.373 1.00 41.81 79 GLU A CA 1
ATOM 633 C C . GLU A 1 79 ? -13.343 14.685 6.247 1.00 41.81 79 GLU A C 1
ATOM 635 O O . GLU A 1 79 ? -14.053 15.659 6.515 1.00 41.81 79 GLU A O 1
ATOM 640 N N . ARG A 1 80 ? -13.340 14.152 5.010 1.00 41.22 80 ARG A N 1
ATOM 641 C CA . ARG A 1 80 ? -14.129 14.716 3.890 1.00 41.22 80 ARG A CA 1
ATOM 642 C C . ARG A 1 80 ? -15.636 14.570 4.068 1.00 41.22 80 ARG A C 1
ATOM 644 O O . ARG A 1 80 ? -16.362 15.487 3.692 1.00 41.22 80 ARG A O 1
ATOM 651 N N . HIS A 1 81 ? -16.110 13.490 4.690 1.00 38.06 81 HIS A N 1
ATOM 652 C CA . HIS A 1 81 ? -17.538 13.307 4.994 1.00 38.06 81 HIS A CA 1
ATOM 653 C C . HIS A 1 81 ? -18.077 14.332 6.013 1.00 38.06 81 HIS A C 1
ATOM 655 O O . HIS A 1 81 ? -19.286 14.435 6.192 1.00 38.06 81 HIS A O 1
ATOM 661 N N . MET A 1 82 ? -17.205 15.139 6.634 1.00 36.72 82 MET A N 1
ATOM 662 C CA . MET A 1 82 ? -17.592 16.238 7.526 1.00 36.72 82 MET A CA 1
ATOM 663 C C . MET A 1 82 ? -17.283 17.644 6.981 1.00 36.72 82 MET A C 1
ATOM 665 O O . MET A 1 82 ? -17.673 18.614 7.626 1.00 36.72 82 MET A O 1
ATOM 669 N N . LYS A 1 83 ? -16.596 17.806 5.834 1.00 33.41 83 LYS A N 1
ATOM 670 C CA . LYS A 1 83 ? -16.078 19.127 5.403 1.00 33.41 83 LYS A CA 1
ATOM 671 C C . LYS A 1 83 ? -16.431 19.618 3.995 1.00 33.41 83 LYS A C 1
ATOM 673 O O . LYS A 1 83 ? -15.959 20.690 3.633 1.00 33.41 83 LYS A O 1
ATOM 678 N N . LEU A 1 84 ? -17.270 18.948 3.202 1.00 33.69 84 LEU A N 1
ATOM 679 C CA . LEU A 1 84 ? -17.599 19.453 1.856 1.00 33.69 84 LEU A CA 1
ATOM 680 C C . LEU A 1 84 ? -19.108 19.569 1.595 1.00 33.69 84 LEU A C 1
ATOM 682 O O . LEU A 1 84 ? -19.728 18.670 1.043 1.00 33.69 84 LEU A O 1
ATOM 686 N N . ASN A 1 85 ? -19.649 20.756 1.901 1.00 33.31 85 ASN A N 1
ATOM 687 C CA . ASN A 1 85 ? -20.445 21.518 0.934 1.00 33.31 85 ASN A CA 1
ATOM 688 C C . ASN A 1 85 ? -19.460 22.399 0.148 1.00 33.31 85 ASN A C 1
ATOM 690 O O . ASN A 1 85 ? -19.318 23.585 0.427 1.00 33.31 85 ASN A O 1
ATOM 694 N N . VAL A 1 86 ? -18.728 21.820 -0.803 1.00 32.53 86 VAL A N 1
ATOM 695 C CA . VAL A 1 86 ? -18.099 22.605 -1.871 1.00 32.53 86 VAL A CA 1
ATOM 696 C C . VAL A 1 86 ? -18.306 21.835 -3.159 1.00 32.53 86 VAL A C 1
ATOM 698 O O . VAL A 1 86 ? -17.738 20.769 -3.381 1.00 32.53 86 VAL A O 1
ATOM 701 N N . ASN A 1 87 ? -19.188 22.392 -3.978 1.00 31.22 87 ASN A N 1
ATOM 702 C CA . ASN A 1 87 ? -19.392 22.001 -5.353 1.00 31.22 87 ASN A CA 1
ATOM 703 C C . ASN A 1 87 ? -18.114 22.336 -6.134 1.00 31.22 87 ASN A C 1
ATOM 705 O O . ASN A 1 87 ? -17.807 23.509 -6.338 1.00 31.22 87 ASN A O 1
ATOM 709 N N . VAL A 1 88 ? -17.372 21.313 -6.549 1.00 29.77 88 VAL A N 1
ATOM 710 C CA . VAL A 1 88 ? -16.344 21.451 -7.581 1.00 29.77 88 VAL A CA 1
ATOM 711 C C . VAL A 1 88 ? -16.803 20.621 -8.769 1.00 29.77 88 VAL A C 1
ATOM 713 O O . VAL A 1 88 ? -16.402 19.476 -8.962 1.00 29.77 88 VAL A O 1
ATOM 716 N N . ASN A 1 89 ? -17.715 21.197 -9.546 1.00 29.17 89 ASN A N 1
ATOM 717 C CA . ASN A 1 89 ? -17.993 20.712 -10.884 1.00 29.17 89 ASN A CA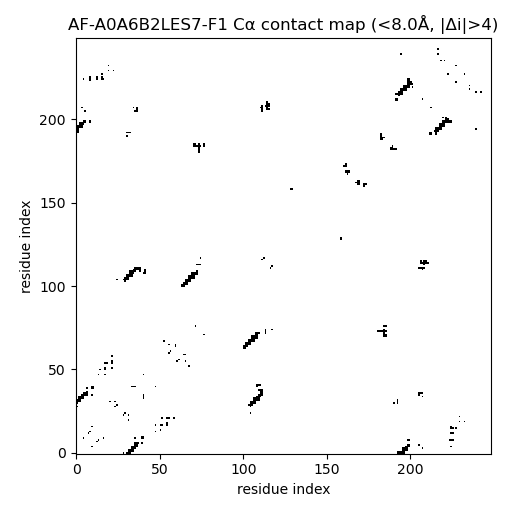 1
ATOM 718 C C . ASN A 1 89 ? -16.746 20.901 -11.755 1.00 29.17 89 ASN A C 1
ATOM 720 O O . ASN A 1 89 ? -16.295 22.025 -11.959 1.00 29.17 89 ASN A O 1
ATOM 724 N N . GLY A 1 90 ? -16.283 19.796 -12.339 1.00 30.69 90 GLY A N 1
ATOM 725 C CA . GLY A 1 90 ? -15.741 19.805 -13.695 1.00 30.69 90 GLY A CA 1
ATOM 726 C C . GLY A 1 90 ? -14.233 19.645 -13.825 1.00 30.69 90 GLY A C 1
ATOM 727 O O . GLY A 1 90 ? -13.552 20.622 -14.091 1.00 30.69 90 GLY A O 1
ATOM 728 N N . ILE A 1 91 ? -13.753 18.397 -13.781 1.00 29.59 91 ILE A N 1
ATOM 729 C CA . ILE A 1 91 ? -13.209 17.737 -14.984 1.00 29.59 91 ILE A CA 1
ATOM 730 C C . ILE A 1 91 ? -13.712 16.289 -14.954 1.00 29.59 91 ILE A C 1
ATOM 732 O O . ILE A 1 91 ? -13.134 15.407 -14.325 1.00 29.59 91 ILE A O 1
ATOM 736 N N . VAL A 1 92 ? -14.867 16.076 -15.579 1.00 33.75 92 VAL A N 1
ATOM 737 C CA . VAL A 1 92 ? -15.349 14.751 -15.961 1.00 33.75 92 VAL A CA 1
ATOM 738 C C . VAL A 1 92 ? -14.810 14.474 -17.356 1.00 33.75 92 VAL A C 1
ATOM 740 O O . VAL A 1 92 ? -15.427 14.860 -18.344 1.00 33.75 92 VAL A O 1
ATOM 743 N N . ASP A 1 93 ? -13.673 13.790 -17.451 1.00 29.91 93 ASP A N 1
ATOM 744 C CA . ASP A 1 93 ? -13.322 13.118 -18.701 1.00 29.91 93 ASP A CA 1
ATOM 745 C C . ASP A 1 93 ? -14.191 11.865 -18.815 1.00 29.91 93 ASP A C 1
ATOM 747 O O . ASP A 1 93 ? -13.826 10.748 -18.448 1.00 29.91 93 ASP A O 1
ATOM 751 N N . GLY A 1 94 ? -15.418 12.089 -19.277 1.00 33.94 94 GLY A N 1
ATOM 752 C CA . GLY A 1 94 ? -16.278 11.040 -19.775 1.00 33.94 94 GLY A CA 1
ATOM 753 C C . GLY A 1 94 ? -15.817 10.633 -21.164 1.00 33.94 94 GLY A C 1
ATOM 754 O O . GLY A 1 94 ? -16.037 11.376 -22.110 1.00 33.94 94 GLY A O 1
ATOM 755 N N . LEU A 1 95 ? -15.269 9.425 -21.301 1.00 34.75 95 LEU A N 1
ATOM 756 C CA . LEU A 1 95 ? -15.345 8.664 -22.545 1.00 34.75 95 LEU A CA 1
ATOM 757 C C . LEU A 1 95 ? -15.430 7.158 -22.261 1.00 34.75 95 LEU A C 1
ATOM 759 O O . LEU A 1 95 ? -14.528 6.568 -21.676 1.00 34.75 95 LEU A O 1
ATOM 763 N N . CYS A 1 96 ? -16.510 6.582 -22.798 1.00 30.92 96 CYS A N 1
ATOM 764 C CA . CYS A 1 96 ? -16.717 5.212 -23.282 1.00 30.92 96 CYS A CA 1
ATOM 765 C C . CYS A 1 96 ? -16.533 4.023 -22.316 1.00 30.92 96 CYS A C 1
ATOM 767 O O . CYS A 1 96 ? -15.551 3.900 -21.592 1.00 30.92 96 CYS A O 1
ATOM 769 N N . GLY A 1 97 ? -17.507 3.102 -22.364 1.00 39.00 97 GLY A N 1
ATOM 770 C CA . GLY A 1 97 ? -17.548 1.872 -21.575 1.00 39.00 97 GLY A CA 1
ATOM 771 C C . GLY A 1 97 ? -16.209 1.137 -21.553 1.00 39.00 97 GLY A C 1
ATOM 772 O O . GLY A 1 97 ? -15.580 0.926 -22.592 1.00 39.00 97 GLY A O 1
ATOM 773 N N . ALA A 1 98 ? -15.767 0.775 -20.347 1.00 40.97 98 ALA A N 1
ATOM 774 C CA . ALA A 1 98 ? -14.527 0.042 -20.160 1.00 40.97 98 ALA A CA 1
ATOM 775 C C . ALA A 1 98 ? -14.595 -1.281 -20.950 1.00 40.97 98 ALA A C 1
ATOM 777 O O . ALA A 1 98 ? -15.564 -2.028 -20.789 1.00 40.97 98 ALA A O 1
ATOM 778 N N . PRO A 1 99 ? -13.614 -1.575 -21.823 1.00 42.78 99 PRO A N 1
ATOM 779 C CA . PRO A 1 99 ? -13.593 -2.832 -22.552 1.00 42.78 99 PRO A CA 1
ATOM 780 C C . PRO A 1 99 ? -13.468 -4.005 -21.571 1.00 42.78 99 PRO A C 1
ATOM 782 O O . PRO A 1 99 ? -12.800 -3.902 -20.546 1.00 42.78 99 PRO A O 1
ATOM 785 N N . VAL A 1 100 ? -14.096 -5.127 -21.921 1.00 47.44 100 VAL A N 1
ATOM 786 C CA . VAL A 1 100 ? -14.272 -6.346 -21.105 1.00 47.44 100 VAL A CA 1
ATOM 787 C C . VAL A 1 100 ? -12.946 -6.983 -20.620 1.00 47.44 100 VAL A C 1
ATOM 789 O O . VAL A 1 100 ? -12.967 -7.791 -19.701 1.00 47.44 100 VAL A O 1
ATOM 792 N N . ASP A 1 101 ? -11.792 -6.540 -21.137 1.00 51.50 101 ASP A N 1
ATOM 793 C CA . ASP A 1 101 ? -10.437 -7.015 -20.793 1.00 51.50 101 ASP A CA 1
ATOM 794 C C . ASP A 1 101 ? -9.590 -6.028 -19.945 1.00 51.50 101 ASP A C 1
ATOM 796 O O . ASP A 1 101 ? -8.356 -6.088 -19.937 1.00 51.50 101 ASP A O 1
ATOM 800 N N . THR A 1 102 ? -10.198 -5.071 -19.230 1.00 58.84 102 THR A N 1
ATOM 801 C CA . THR A 1 102 ? -9.434 -4.171 -18.340 1.00 58.84 102 THR A CA 1
ATOM 802 C C . THR A 1 102 ? -9.159 -4.800 -16.973 1.00 58.84 102 THR A C 1
ATOM 804 O O . THR A 1 102 ? -10.033 -4.813 -16.105 1.00 58.84 102 THR A O 1
ATOM 807 N N . SER A 1 103 ? -7.921 -5.228 -16.718 1.00 70.75 103 SER A N 1
ATOM 808 C CA . SER A 1 103 ? -7.463 -5.534 -15.355 1.00 70.75 103 SER A CA 1
ATOM 809 C C . SER A 1 103 ? -7.181 -4.232 -14.600 1.00 70.75 103 SER A C 1
ATOM 811 O O . SER A 1 103 ? -6.240 -3.504 -14.928 1.00 70.75 103 SER A O 1
ATOM 813 N N . SER A 1 104 ? -7.991 -3.912 -13.588 1.00 82.06 104 SER A N 1
ATOM 814 C CA . SER A 1 104 ? -7.761 -2.736 -12.739 1.00 82.06 104 SER A CA 1
ATOM 815 C C . SER A 1 104 ? -6.993 -3.097 -11.471 1.00 82.06 104 SER A C 1
ATOM 817 O O . SER A 1 104 ? -7.436 -3.967 -10.723 1.00 82.06 104 SER A O 1
ATOM 819 N N . VAL A 1 105 ? -5.896 -2.388 -11.201 1.00 89.00 105 VAL A N 1
ATOM 820 C CA . VAL A 1 105 ? -5.138 -2.487 -9.946 1.00 89.00 105 VAL A CA 1
ATOM 821 C C . VAL A 1 105 ? -5.477 -1.290 -9.072 1.00 89.00 105 VAL A C 1
ATOM 823 O O . VAL A 1 105 ? -5.463 -0.151 -9.543 1.00 89.00 105 VAL A O 1
ATOM 826 N N . ARG A 1 106 ? -5.787 -1.540 -7.798 1.00 91.12 106 ARG A N 1
ATOM 827 C CA . ARG A 1 106 ? -6.042 -0.480 -6.822 1.00 91.12 106 ARG A CA 1
ATOM 828 C C . ARG A 1 106 ? -4.751 -0.124 -6.089 1.00 91.12 106 ARG A C 1
ATOM 830 O O . ARG A 1 106 ? -4.058 -1.013 -5.594 1.00 91.12 106 ARG A O 1
ATOM 837 N N . ILE A 1 107 ? -4.445 1.167 -6.013 1.00 91.94 107 ILE A N 1
ATOM 838 C CA . ILE A 1 107 ? -3.261 1.703 -5.336 1.00 91.94 107 ILE A CA 1
ATOM 839 C C . ILE A 1 107 ? -3.723 2.657 -4.236 1.00 91.94 107 ILE A C 1
ATOM 841 O O . ILE A 1 107 ? -4.454 3.602 -4.512 1.00 91.94 107 ILE A O 1
ATOM 845 N N . CYS A 1 108 ? -3.289 2.421 -3.004 1.00 90.75 108 CYS A N 1
ATOM 846 C CA . CYS A 1 108 ? -3.530 3.294 -1.859 1.00 90.75 108 CYS A CA 1
ATOM 847 C C . CYS A 1 108 ? -2.191 3.869 -1.390 1.00 90.75 108 CYS A C 1
ATOM 849 O O . CYS A 1 108 ? -1.247 3.112 -1.165 1.00 90.75 108 CYS A O 1
ATOM 851 N N . VAL A 1 109 ? -2.089 5.194 -1.277 1.00 91.75 109 VAL A N 1
ATOM 852 C CA . VAL A 1 109 ? -0.874 5.876 -0.800 1.00 91.75 109 VAL A CA 1
ATOM 853 C C . VAL A 1 109 ? -1.118 6.360 0.621 1.00 91.75 109 VAL A C 1
ATOM 855 O O . VAL A 1 109 ? -2.078 7.084 0.879 1.00 91.75 109 VAL A O 1
ATOM 858 N N . THR A 1 110 ? -0.255 5.938 1.538 1.00 90.38 110 THR A N 1
ATOM 859 C CA . THR A 1 110 ? -0.428 6.111 2.983 1.00 90.38 110 THR A CA 1
ATOM 860 C C . THR A 1 110 ? 0.823 6.679 3.638 1.00 90.38 110 THR A C 1
ATOM 862 O O . THR A 1 110 ? 1.909 6.596 3.072 1.00 90.38 110 THR A O 1
ATOM 865 N N . SER A 1 111 ? 0.670 7.267 4.819 1.00 89.94 111 SER A N 1
ATOM 866 C CA . SER A 1 111 ? 1.778 7.780 5.630 1.00 89.94 111 SER A CA 1
ATOM 867 C C . SER A 1 111 ? 1.496 7.649 7.125 1.00 89.94 111 SER A C 1
ATOM 869 O O . SER A 1 111 ? 0.482 7.060 7.510 1.00 89.94 111 SER A O 1
ATOM 871 N N . ALA A 1 112 ? 2.391 8.145 7.985 1.00 86.12 112 ALA A N 1
ATOM 872 C CA . ALA A 1 112 ? 2.279 7.964 9.435 1.00 86.12 112 ALA A CA 1
ATOM 873 C C . ALA A 1 112 ? 0.960 8.506 10.023 1.00 86.12 112 ALA A C 1
ATOM 875 O O . ALA A 1 112 ? 0.385 7.879 10.918 1.00 86.12 112 ALA A O 1
ATOM 876 N N . GLU A 1 113 ? 0.431 9.601 9.461 1.00 80.69 113 GLU A N 1
ATOM 877 C CA . GLU A 1 113 ? -0.882 10.168 9.820 1.00 80.69 113 GLU A CA 1
ATOM 878 C C . GLU A 1 113 ? -2.034 9.162 9.634 1.00 80.69 113 GLU A C 1
ATOM 880 O O . GLU A 1 113 ? -3.026 9.210 10.366 1.00 80.69 113 GLU A O 1
ATOM 885 N N . ASP A 1 114 ? -1.892 8.190 8.723 1.00 79.12 114 ASP A N 1
ATOM 886 C CA . ASP A 1 114 ? -2.912 7.162 8.494 1.00 79.12 114 ASP A CA 1
ATOM 887 C C . ASP A 1 114 ? -2.816 5.957 9.440 1.00 79.12 114 ASP A C 1
ATOM 889 O O . ASP A 1 114 ? -3.647 5.049 9.395 1.00 79.12 114 ASP A O 1
ATOM 893 N N . GLY A 1 115 ? -1.778 5.913 10.274 1.00 76.12 115 GLY A N 1
ATOM 894 C CA . GLY A 1 115 ? -1.490 4.800 11.168 1.00 76.12 115 GLY A CA 1
ATOM 895 C C . GLY A 1 115 ? -2.077 4.999 12.561 1.00 76.12 115 GLY A C 1
ATOM 896 O O . GLY A 1 115 ? -3.276 4.874 12.796 1.00 76.12 115 GLY A O 1
ATOM 897 N N . GLN A 1 116 ? -1.211 5.257 13.537 1.00 75.56 116 GLN A N 1
ATOM 898 C CA . GLN A 1 116 ? -1.621 5.345 14.942 1.00 75.56 116 GLN A CA 1
ATOM 899 C C . GLN A 1 116 ? -2.489 6.573 15.222 1.00 75.56 116 GLN A C 1
ATOM 901 O O . GLN A 1 116 ? -3.481 6.471 15.945 1.00 75.56 116 GLN A O 1
ATOM 906 N N . GLU A 1 117 ? -2.164 7.713 14.611 1.00 75.81 117 GLU A N 1
ATOM 907 C CA . GLU A 1 117 ? -2.936 8.950 14.773 1.00 75.81 117 GLU A CA 1
ATOM 908 C C . GLU A 1 117 ? -4.391 8.765 14.351 1.00 75.81 117 GLU A C 1
ATOM 910 O O . GLU A 1 117 ? -5.309 9.258 14.998 1.00 75.81 117 GLU A O 1
ATOM 915 N N . THR A 1 118 ? -4.613 7.971 13.311 1.00 74.38 118 THR A N 1
ATOM 916 C CA . THR A 1 118 ? -5.944 7.597 12.842 1.00 74.38 118 THR A CA 1
ATOM 917 C C . THR A 1 118 ? -6.740 6.840 13.884 1.00 74.38 118 THR A C 1
ATOM 919 O O . THR A 1 118 ? -7.902 7.159 14.136 1.00 74.38 118 THR A O 1
ATOM 922 N N . ILE A 1 119 ? -6.122 5.827 14.487 1.00 74.69 119 ILE A N 1
ATOM 923 C CA . ILE A 1 119 ? -6.763 5.011 15.515 1.00 74.69 119 ILE A CA 1
ATOM 924 C C . ILE A 1 119 ? -7.161 5.916 16.682 1.00 74.69 119 ILE A C 1
ATOM 926 O O . I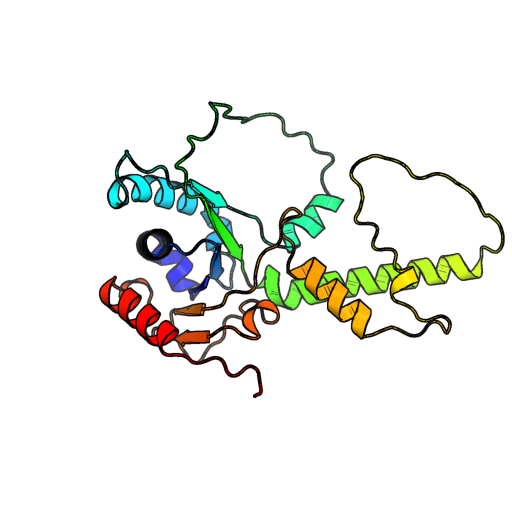LE A 1 119 ? -8.292 5.844 17.157 1.00 74.69 119 ILE A O 1
ATOM 930 N N . ILE A 1 120 ? -6.273 6.830 17.080 1.00 76.69 120 ILE A N 1
ATOM 931 C CA . ILE A 1 120 ? -6.540 7.815 18.130 1.00 76.69 120 ILE A CA 1
ATOM 932 C C . ILE A 1 120 ? -7.696 8.742 17.731 1.00 76.69 120 ILE A C 1
ATOM 934 O O . ILE A 1 120 ? -8.631 8.894 18.512 1.00 76.69 120 ILE A O 1
ATOM 938 N N . LYS A 1 121 ? -7.691 9.309 16.517 1.00 74.62 121 LYS A N 1
ATOM 939 C CA . LYS A 1 121 ? -8.764 10.186 16.011 1.00 74.62 121 LYS A CA 1
ATOM 940 C C . LYS A 1 121 ? -10.124 9.481 16.000 1.00 74.62 121 LYS A C 1
ATOM 942 O O . LYS A 1 121 ? -11.125 10.072 16.405 1.00 74.62 121 LYS A O 1
ATOM 947 N N . ILE A 1 122 ? -10.173 8.223 15.553 1.00 72.88 122 ILE A N 1
ATOM 948 C CA . ILE A 1 122 ? -11.399 7.415 15.564 1.00 72.88 122 ILE A CA 1
ATOM 949 C C . ILE A 1 122 ? -11.846 7.193 17.008 1.00 72.88 122 ILE A C 1
ATOM 951 O O . ILE A 1 122 ? -12.982 7.510 17.336 1.00 72.88 122 ILE A O 1
ATOM 955 N N . LEU A 1 123 ? -10.962 6.731 17.893 1.00 76.38 123 LEU A N 1
ATOM 956 C CA . LEU A 1 123 ? -11.295 6.486 19.300 1.00 76.38 123 LEU A CA 1
ATOM 957 C C . LEU A 1 123 ? -11.781 7.748 20.022 1.00 76.38 123 LEU A C 1
ATOM 959 O O . LEU A 1 123 ? -12.758 7.681 20.763 1.00 76.38 123 LEU A O 1
ATOM 963 N N . GLN A 1 124 ? -11.150 8.897 19.778 1.00 75.69 124 GLN A N 1
ATOM 964 C CA . GLN A 1 124 ? -11.583 10.187 20.317 1.00 75.69 124 GLN A CA 1
ATOM 965 C C . GLN A 1 124 ? -12.988 10.550 19.827 1.00 75.69 124 GLN A C 1
ATOM 967 O O . GLN A 1 124 ? -13.830 10.933 20.637 1.00 75.69 124 GLN A O 1
ATOM 972 N N . LYS A 1 125 ? -13.277 10.378 18.528 1.00 72.38 125 LYS A N 1
ATOM 973 C CA . LYS A 1 125 ? -14.629 10.581 17.979 1.00 72.38 125 LYS A CA 1
ATOM 974 C C . LYS A 1 125 ? -15.653 9.646 18.622 1.00 72.38 125 LYS A C 1
ATOM 976 O O . LYS A 1 125 ? -16.694 10.124 19.063 1.00 72.38 125 LYS A O 1
ATOM 981 N N . LEU A 1 126 ? -15.337 8.354 18.739 1.00 70.62 126 LEU A N 1
ATOM 982 C CA . LEU A 1 126 ? -16.210 7.370 19.387 1.00 70.62 126 LEU A CA 1
ATOM 983 C C . LEU A 1 126 ? -16.489 7.762 20.851 1.00 70.62 126 LEU A C 1
ATOM 985 O O . LEU A 1 126 ? -17.632 7.719 21.294 1.00 70.62 126 LEU A O 1
ATOM 989 N N . ALA A 1 127 ? -15.466 8.194 21.594 1.00 69.44 127 ALA A N 1
ATOM 990 C CA . ALA A 1 127 ? -15.608 8.615 22.988 1.00 69.44 127 ALA A CA 1
ATOM 991 C C . ALA A 1 127 ? -16.468 9.882 23.142 1.00 69.44 127 ALA A C 1
ATOM 993 O O . ALA A 1 127 ? -17.320 9.942 24.028 1.00 69.44 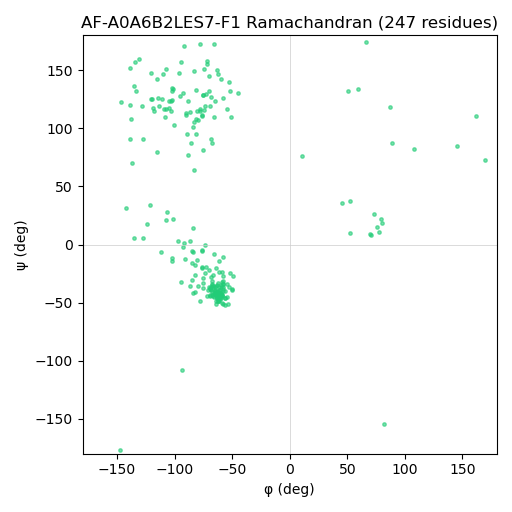127 ALA A O 1
ATOM 994 N N . LEU A 1 128 ? -16.285 10.877 22.267 1.00 69.31 128 LEU A N 1
ATOM 995 C CA . LEU A 1 128 ? -17.109 12.091 22.254 1.00 69.31 128 LEU A CA 1
ATOM 996 C C . LEU A 1 128 ? -18.581 11.774 21.967 1.00 69.31 128 LEU A C 1
ATOM 998 O O . LEU A 1 128 ? -19.463 12.320 22.625 1.00 69.31 128 LEU A O 1
ATOM 1002 N N . GLN A 1 129 ? -18.849 10.870 21.023 1.00 64.44 129 GLN A N 1
ATOM 1003 C CA . GLN A 1 129 ? -20.212 10.446 20.700 1.00 64.44 129 GLN A CA 1
ATOM 1004 C C . GLN A 1 129 ? -20.881 9.732 21.884 1.00 64.44 129 GLN A C 1
ATOM 1006 O O . GLN A 1 129 ? -22.023 10.051 22.205 1.00 64.44 129 GLN A O 1
ATOM 1011 N N . ILE A 1 130 ? -20.152 8.871 22.607 1.00 65.00 130 ILE A N 1
ATOM 1012 C CA . ILE A 1 130 ? -20.648 8.220 23.835 1.00 65.00 130 ILE A CA 1
ATOM 1013 C C . ILE A 1 130 ? -21.014 9.251 24.913 1.00 65.00 130 ILE A C 1
ATOM 1015 O O . ILE A 1 130 ? -22.046 9.119 25.569 1.00 65.00 130 ILE A O 1
ATOM 1019 N N . ASN A 1 131 ? -20.181 10.274 25.113 1.00 65.00 131 ASN A N 1
ATOM 1020 C CA . ASN A 1 131 ? -20.436 11.292 26.134 1.00 65.00 131 ASN A CA 1
ATOM 1021 C C . ASN A 1 131 ? -21.642 12.177 25.783 1.00 65.00 131 ASN A C 1
ATOM 1023 O O . ASN A 1 131 ? -22.426 12.511 26.668 1.00 65.00 131 ASN A O 1
ATOM 1027 N N . ASN A 1 132 ? -21.826 12.507 24.502 1.00 65.06 132 ASN A N 1
ATOM 1028 C CA . ASN A 1 132 ? -22.972 13.293 24.043 1.00 65.06 132 ASN A CA 1
ATOM 1029 C C . ASN A 1 132 ? -24.295 12.515 24.148 1.00 65.06 132 ASN A C 1
ATOM 1031 O O . ASN A 1 132 ? -25.305 13.097 24.532 1.00 65.06 132 ASN A O 1
ATOM 1035 N N . GLU A 1 133 ? -24.301 11.207 23.862 1.00 58.19 133 GLU A N 1
ATOM 1036 C CA . GLU A 1 133 ? -25.495 10.365 24.044 1.00 58.19 133 GLU A CA 1
ATOM 1037 C C . GLU A 1 133 ? -25.850 10.176 25.527 1.00 58.19 133 GLU A C 1
ATOM 1039 O O . GLU A 1 133 ? -27.025 10.201 25.884 1.00 58.19 133 GLU A O 1
ATOM 1044 N N . LYS A 1 134 ? -24.856 10.064 26.420 1.00 54.16 134 LYS A N 1
ATOM 1045 C CA . LYS A 1 134 ? -25.101 10.026 27.873 1.00 54.16 134 LYS A CA 1
ATOM 1046 C C . LYS A 1 134 ? -25.696 11.335 28.407 1.00 54.16 134 LYS A C 1
ATOM 1048 O O . LYS A 1 134 ? -26.580 11.275 29.249 1.00 54.16 134 LYS A O 1
ATOM 1053 N N . GLY A 1 135 ? -25.283 12.488 27.874 1.00 44.75 135 GLY A N 1
ATOM 1054 C CA . GLY A 1 135 ? -25.855 13.792 28.237 1.00 44.75 135 GLY A CA 1
ATOM 1055 C C . GLY A 1 135 ? -27.292 14.023 27.746 1.00 44.75 135 GLY A C 1
ATOM 1056 O O . GLY A 1 135 ? -28.001 14.842 28.323 1.00 44.75 135 GLY A O 1
ATOM 1057 N N . LEU A 1 136 ? -27.741 13.300 26.711 1.00 45.00 136 LEU A N 1
ATOM 1058 C CA . LEU A 1 136 ? -29.127 13.346 26.227 1.00 45.00 136 LEU A CA 1
ATOM 1059 C C . LEU A 1 136 ? -30.047 12.387 27.007 1.00 45.00 136 LEU A C 1
ATOM 1061 O O . LEU A 1 136 ? -31.226 12.674 27.198 1.00 45.00 136 LEU A O 1
ATOM 1065 N N . ASN A 1 137 ? -29.503 11.271 27.503 1.00 42.75 137 ASN A N 1
ATOM 1066 C CA . ASN A 1 137 ? -30.259 10.272 28.265 1.00 42.75 137 ASN A CA 1
ATOM 1067 C C . ASN A 1 137 ? -30.628 10.727 29.690 1.00 42.75 137 ASN A C 1
ATOM 1069 O O . ASN A 1 137 ? -31.575 10.188 30.252 1.00 42.75 137 ASN A O 1
ATOM 1073 N N . ASP A 1 138 ? -29.956 11.739 30.249 1.00 42.03 138 ASP A N 1
ATOM 1074 C CA . ASP A 1 138 ? -30.349 12.343 31.533 1.00 42.03 138 ASP A CA 1
ATOM 1075 C C . ASP A 1 138 ? -31.571 13.282 31.405 1.00 42.03 138 ASP A C 1
ATOM 1077 O O . ASP A 1 138 ? -32.062 13.795 32.410 1.00 42.03 138 ASP A O 1
ATOM 1081 N N . THR A 1 139 ? -32.085 13.530 30.189 1.00 36.66 139 THR A N 1
ATOM 1082 C CA . THR A 1 139 ? -33.189 14.488 29.965 1.00 36.66 139 THR A CA 1
ATOM 1083 C C . THR A 1 139 ? -34.317 14.031 29.041 1.00 36.66 139 THR A C 1
ATOM 1085 O O . THR A 1 139 ? -35.219 14.831 28.808 1.00 36.66 139 THR A O 1
ATOM 1088 N N . LEU A 1 140 ? -34.354 12.787 28.548 1.00 38.09 140 LEU A N 1
ATOM 1089 C CA . LEU A 1 140 ? -35.410 12.375 27.610 1.00 38.09 140 LEU A CA 1
ATOM 1090 C C . LEU A 1 140 ? -35.990 10.977 27.903 1.00 38.09 140 LEU A C 1
ATOM 1092 O O . LEU A 1 140 ? -35.849 10.035 27.126 1.00 38.09 140 LEU A O 1
ATOM 1096 N N . ASP A 1 141 ? -36.728 10.885 29.012 1.00 37.94 141 ASP A N 1
ATOM 1097 C CA . ASP A 1 141 ? -38.079 10.321 28.928 1.00 37.94 141 ASP A CA 1
ATOM 1098 C C . ASP A 1 141 ? -38.881 11.202 27.951 1.00 37.94 141 ASP A C 1
ATOM 1100 O O . ASP A 1 141 ? -38.757 12.424 27.993 1.00 37.94 141 ASP A O 1
ATOM 1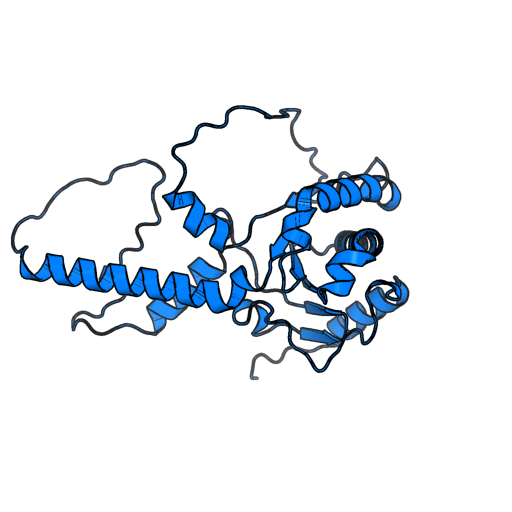104 N N . LEU A 1 142 ? -39.744 10.597 27.130 1.00 38.97 142 LEU A N 1
ATOM 1105 C CA . LEU A 1 142 ? -40.632 11.227 26.131 1.00 38.97 142 LEU A CA 1
ATOM 1106 C C . LEU A 1 142 ? -40.023 11.419 24.726 1.00 38.97 142 LEU A C 1
ATOM 1108 O O . LEU A 1 142 ? -39.552 12.494 24.369 1.00 38.97 142 LEU A O 1
ATOM 1112 N N . MET A 1 143 ? -40.145 10.386 23.884 1.00 29.08 143 MET A N 1
ATOM 1113 C CA . MET A 1 143 ? -40.965 10.384 22.651 1.00 29.08 143 MET A CA 1
ATOM 1114 C C . MET A 1 143 ? -40.522 9.240 21.725 1.00 29.08 143 MET A C 1
ATOM 1116 O O . MET A 1 143 ? -39.437 9.259 21.145 1.00 29.08 143 MET A O 1
ATOM 1120 N N . GLU A 1 144 ? -41.392 8.238 21.595 1.00 41.28 144 GLU A N 1
ATOM 1121 C CA . GLU A 1 144 ? -41.404 7.310 20.466 1.00 41.28 144 GLU A CA 1
ATOM 1122 C C . GLU A 1 144 ? -41.914 8.010 19.189 1.00 41.28 144 GLU A C 1
ATOM 1124 O O . GLU A 1 144 ? -42.704 8.950 19.250 1.00 41.28 144 GLU A O 1
ATOM 1129 N N . GLU A 1 145 ? -41.492 7.441 18.055 1.00 38.00 145 GLU A N 1
ATOM 1130 C CA . GLU A 1 145 ? -41.977 7.608 16.673 1.00 38.00 145 GLU A CA 1
ATOM 1131 C C . GLU A 1 145 ? -41.407 8.752 15.808 1.00 38.00 145 GLU A C 1
ATOM 1133 O O . GLU A 1 145 ? -41.599 9.938 16.058 1.00 38.00 145 GLU A O 1
ATOM 1138 N N . GLY A 1 146 ? -40.754 8.378 14.690 1.00 26.27 146 GLY A N 1
ATOM 1139 C CA . GLY A 1 146 ? -40.346 9.340 13.659 1.00 26.27 146 GLY A CA 1
ATOM 1140 C C . GLY A 1 146 ? -39.392 8.843 12.559 1.00 26.27 146 GLY A C 1
ATOM 1141 O O . GLY A 1 146 ? -38.246 9.262 12.525 1.00 26.27 146 GLY A O 1
ATOM 1142 N N . SER A 1 147 ? -39.906 8.016 11.639 1.00 29.02 147 SER A N 1
ATOM 1143 C CA . SER A 1 147 ? -39.565 7.854 10.199 1.00 29.02 147 SER A CA 1
ATOM 1144 C C . SER A 1 147 ? -38.107 7.660 9.686 1.00 29.02 147 SER A C 1
ATOM 1146 O O . SER A 1 147 ? -37.223 8.475 9.941 1.00 29.02 147 SER A O 1
ATOM 1148 N N . PRO A 1 148 ? -37.863 6.666 8.796 1.00 34.34 148 PRO A N 1
ATOM 1149 C CA . PRO A 1 148 ? -36.568 6.434 8.153 1.00 34.34 148 PRO A CA 1
ATOM 1150 C C . PRO A 1 148 ? -36.361 7.373 6.953 1.00 34.34 148 PRO A C 1
ATOM 1152 O O . PRO A 1 148 ? -36.967 7.206 5.893 1.00 34.34 148 PRO A O 1
ATOM 1155 N N . CYS A 1 149 ? -35.480 8.364 7.087 1.00 31.77 149 CYS A N 1
ATOM 1156 C CA . CYS A 1 149 ? -35.115 9.238 5.977 1.00 31.77 149 CYS A CA 1
ATOM 1157 C C . CYS A 1 149 ? -34.090 8.567 5.045 1.00 31.77 149 CYS A C 1
ATOM 1159 O O . CYS A 1 149 ? -32.905 8.415 5.343 1.00 31.77 149 CYS A O 1
ATOM 1161 N N . GLN A 1 150 ? -34.598 8.178 3.875 1.00 38.50 150 GLN A N 1
ATOM 1162 C CA . GLN A 1 150 ? -33.853 7.931 2.645 1.00 38.50 150 GLN A CA 1
ATOM 1163 C C . GLN A 1 150 ? -32.973 9.154 2.343 1.00 38.50 150 GLN A C 1
ATOM 1165 O O . GLN A 1 150 ? -33.468 10.272 2.459 1.00 38.50 150 GLN A O 1
ATOM 1170 N N . ASN A 1 151 ? -31.687 8.920 2.036 1.00 29.33 151 ASN A N 1
ATOM 1171 C CA . ASN A 1 151 ? -30.699 9.782 1.351 1.00 29.33 151 ASN A CA 1
ATOM 1172 C C . ASN A 1 151 ? -29.295 9.539 1.939 1.00 29.33 151 ASN A C 1
ATOM 1174 O O . ASN A 1 151 ? -28.864 10.266 2.828 1.00 29.33 151 ASN A O 1
ATOM 1178 N N . GLY A 1 152 ? -28.583 8.515 1.445 1.00 32.09 152 GLY A N 1
ATOM 1179 C CA . GLY A 1 152 ? -27.108 8.426 1.396 1.00 32.09 152 GLY A CA 1
ATOM 1180 C C . GLY A 1 152 ? -26.262 8.646 2.665 1.00 32.09 152 GLY A C 1
ATOM 1181 O O . GLY A 1 152 ? -25.048 8.748 2.544 1.00 32.09 152 GLY A O 1
ATOM 1182 N N . LYS A 1 153 ? -26.854 8.732 3.862 1.00 34.38 153 LYS A N 1
ATOM 1183 C CA . LYS A 1 153 ? -26.182 9.047 5.140 1.00 34.38 153 LYS A CA 1
ATOM 1184 C C . LYS A 1 153 ? -26.034 7.840 6.070 1.00 34.38 153 LYS A C 1
ATOM 1186 O O . LYS A 1 153 ? -26.017 7.984 7.292 1.00 34.38 153 LYS A O 1
ATOM 1191 N N . THR A 1 154 ? -25.950 6.637 5.522 1.00 32.88 154 THR A N 1
ATOM 1192 C CA . THR A 1 154 ? -25.946 5.412 6.327 1.00 32.88 154 THR A CA 1
ATOM 1193 C C . THR A 1 154 ? -24.555 5.085 6.861 1.00 32.88 154 THR A C 1
ATOM 1195 O O . THR A 1 154 ? -24.007 4.056 6.519 1.00 32.88 154 THR A O 1
ATOM 1198 N N . ASP A 1 155 ? -24.008 5.952 7.710 1.00 38.53 155 ASP A N 1
ATOM 1199 C CA . ASP A 1 155 ? -22.955 5.600 8.677 1.00 38.53 155 ASP A CA 1
ATOM 1200 C C . ASP A 1 155 ? -23.179 6.346 10.004 1.00 38.53 155 ASP A C 1
ATOM 1202 O O . ASP A 1 155 ? -22.250 6.667 10.748 1.00 38.53 155 ASP A O 1
ATOM 1206 N N . ILE A 1 156 ? -24.446 6.609 10.350 1.00 42.91 156 ILE A N 1
ATOM 1207 C CA . ILE A 1 156 ? -24.805 6.751 11.762 1.00 42.91 156 ILE A CA 1
ATOM 1208 C C . ILE A 1 156 ? -24.622 5.353 12.352 1.00 42.91 156 ILE A C 1
ATOM 1210 O O . ILE A 1 156 ? -25.526 4.519 12.341 1.00 42.91 156 ILE A O 1
ATOM 1214 N N . ILE A 1 157 ? -23.394 5.063 12.782 1.00 46.31 157 ILE A N 1
ATOM 1215 C CA . ILE A 1 157 ? -23.089 3.938 13.654 1.00 46.31 157 ILE A CA 1
ATOM 1216 C C . ILE A 1 157 ? -24.064 4.079 14.821 1.00 46.31 157 ILE A C 1
ATOM 1218 O O . ILE A 1 157 ? -23.963 5.026 15.591 1.00 46.31 157 ILE A O 1
ATOM 1222 N N . ASN A 1 158 ? -25.055 3.193 14.917 1.00 50.06 158 ASN A N 1
ATOM 1223 C CA . ASN A 1 158 ? -25.979 3.195 16.046 1.00 50.06 158 ASN A CA 1
ATOM 1224 C C . ASN A 1 158 ? -25.190 2.774 17.296 1.00 50.06 158 ASN A C 1
ATOM 1226 O O . ASN A 1 158 ? -25.056 1.587 17.591 1.00 50.06 158 ASN A O 1
ATOM 1230 N N . PHE A 1 159 ? -24.631 3.754 18.007 1.00 51.88 159 PHE A N 1
ATOM 1231 C CA . PHE A 1 159 ? -23.767 3.593 19.181 1.00 51.88 159 PHE A CA 1
ATOM 1232 C C . PHE A 1 159 ? -24.454 2.901 20.351 1.00 51.88 159 PHE A C 1
ATOM 1234 O O . PHE A 1 159 ? -23.790 2.203 21.119 1.00 51.88 159 PHE A O 1
ATOM 1241 N N . LYS A 1 160 ? -25.789 2.963 20.399 1.00 50.62 160 LYS A N 1
ATOM 1242 C CA . LYS A 1 160 ? -26.637 2.157 21.287 1.00 50.62 160 LYS A CA 1
ATOM 1243 C C . LYS A 1 160 ? -26.333 0.654 21.196 1.00 50.62 160 LYS A C 1
ATOM 1245 O O . LYS A 1 160 ? -26.534 -0.072 22.159 1.00 50.62 160 LYS A O 1
ATOM 1250 N N . LEU A 1 161 ? -25.770 0.187 20.075 1.00 55.25 161 LEU A N 1
ATOM 1251 C CA . LEU A 1 161 ? -25.325 -1.195 19.909 1.00 55.25 161 LEU A CA 1
ATOM 1252 C C . LEU A 1 161 ? -23.998 -1.507 20.620 1.00 55.25 161 LEU A C 1
ATOM 1254 O O . LEU A 1 161 ? -23.735 -2.686 20.812 1.00 55.25 161 LEU A O 1
ATOM 1258 N N . LEU A 1 162 ? -23.149 -0.535 20.985 1.00 59.28 162 LEU A N 1
ATOM 1259 C CA . LEU A 1 162 ? -21.821 -0.769 21.591 1.00 59.28 162 LEU A CA 1
ATOM 1260 C C . LEU A 1 162 ? -21.851 -0.960 23.113 1.00 59.28 162 LEU A C 1
ATOM 1262 O O . LEU A 1 162 ? -20.870 -1.452 23.682 1.00 59.28 162 LEU A O 1
ATOM 1266 N N . LEU A 1 163 ? -22.953 -0.584 23.756 1.00 64.12 163 LEU A N 1
ATOM 1267 C CA . LEU A 1 163 ? -23.186 -0.780 25.181 1.00 64.12 163 LEU A CA 1
ATOM 1268 C C . LEU A 1 163 ? -23.998 -2.067 25.396 1.00 64.12 163 LEU A C 1
ATOM 1270 O O . LEU A 1 163 ? -24.732 -2.503 24.509 1.00 64.12 163 LEU A O 1
ATOM 1274 N N . ASP A 1 164 ? -23.786 -2.766 26.506 1.00 65.50 164 ASP A N 1
ATOM 1275 C CA . ASP A 1 164 ? -24.722 -3.795 26.972 1.00 65.50 164 ASP A CA 1
ATOM 1276 C C . ASP A 1 164 ? -25.935 -3.147 27.659 1.00 65.50 164 ASP A C 1
ATOM 1278 O O . ASP A 1 164 ? -25.958 -1.934 27.881 1.00 65.50 164 ASP A O 1
ATOM 1282 N N . ASP A 1 165 ? -26.941 -3.954 27.997 1.00 67.31 165 ASP A N 1
ATOM 1283 C CA . ASP A 1 165 ? -28.158 -3.486 28.679 1.00 67.31 165 ASP A CA 1
ATOM 1284 C C . ASP A 1 165 ? -27.858 -2.863 30.060 1.00 67.31 165 ASP A C 1
ATOM 1286 O O . ASP A 1 165 ? -28.687 -2.150 30.618 1.00 67.31 165 ASP A O 1
ATOM 1290 N N . ASN A 1 166 ? -26.645 -3.077 30.585 1.00 66.25 166 ASN A N 1
ATOM 1291 C CA . ASN A 1 166 ? -26.141 -2.517 31.838 1.00 66.25 166 ASN A CA 1
ATOM 1292 C C . ASN A 1 166 ? -25.279 -1.252 31.628 1.00 66.25 166 ASN A C 1
ATOM 1294 O O . ASN A 1 166 ? -24.711 -0.729 32.587 1.00 66.25 166 ASN A O 1
ATOM 1298 N N . GLY A 1 167 ? -25.130 -0.764 30.391 1.00 65.75 167 GLY A N 1
ATOM 1299 C CA . GLY A 1 167 ? -24.312 0.405 30.057 1.00 65.75 167 GLY A CA 1
ATOM 1300 C C . GLY A 1 167 ? -22.796 0.159 30.001 1.00 65.75 167 GLY A C 1
ATOM 1301 O O . GLY A 1 167 ? -22.027 1.121 29.897 1.00 65.75 167 GLY A O 1
ATOM 1302 N N . ASN A 1 168 ? -22.335 -1.095 30.042 1.00 69.00 168 ASN A N 1
ATOM 1303 C CA . ASN A 1 168 ? -20.927 -1.458 29.892 1.00 69.00 168 ASN A CA 1
ATOM 1304 C C . ASN A 1 168 ? -20.506 -1.544 28.428 1.00 69.00 168 ASN A C 1
ATOM 1306 O O . ASN A 1 168 ? -21.250 -1.953 27.539 1.00 69.00 168 ASN A O 1
ATOM 1310 N N . ILE A 1 169 ? -19.235 -1.242 28.189 1.00 70.25 169 ILE A N 1
ATOM 1311 C CA . ILE A 1 169 ? -18.635 -1.274 26.861 1.00 70.25 169 ILE A CA 1
ATOM 1312 C C . ILE A 1 169 ? -18.407 -2.718 26.393 1.00 70.25 169 ILE A C 1
ATOM 1314 O O . ILE A 1 169 ? -17.591 -3.457 26.955 1.00 70.25 169 ILE A O 1
ATOM 1318 N N . GLN A 1 170 ? -19.038 -3.097 25.281 1.00 72.56 170 GLN A N 1
ATOM 1319 C CA . GLN A 1 170 ? -18.822 -4.395 24.645 1.00 72.56 170 GLN A CA 1
ATOM 1320 C C . GLN A 1 170 ? -17.553 -4.376 23.778 1.00 72.56 170 GLN A C 1
ATOM 1322 O O . GLN A 1 170 ? -17.576 -4.007 22.600 1.00 72.56 170 GLN A O 1
ATOM 1327 N N . LYS A 1 171 ? -16.426 -4.826 24.347 1.00 71.81 171 LYS A N 1
ATOM 1328 C CA . LYS A 1 171 ? -15.102 -4.857 23.682 1.00 71.81 171 LYS A CA 1
ATOM 1329 C C . LYS A 1 171 ? -15.122 -5.513 22.292 1.00 71.81 171 LYS A C 1
ATOM 1331 O O . LYS A 1 171 ? -14.461 -5.035 21.373 1.00 71.81 171 LYS A O 1
ATOM 1336 N N . THR A 1 172 ? -15.896 -6.583 22.120 1.00 71.00 172 THR A N 1
ATOM 1337 C CA . THR A 1 172 ? -16.023 -7.321 20.850 1.00 71.00 172 THR A CA 1
ATOM 1338 C C . THR A 1 172 ? -16.688 -6.497 19.751 1.00 71.00 172 THR A C 1
ATOM 1340 O O . THR A 1 172 ? -16.304 -6.599 18.586 1.00 71.00 172 THR A O 1
ATOM 1343 N N . LYS A 1 173 ? -17.658 -5.651 20.106 1.00 69.31 173 LYS A N 1
ATOM 1344 C CA . LYS A 1 173 ? -18.337 -4.767 19.156 1.00 69.31 173 LYS A CA 1
ATOM 1345 C C . LYS A 1 173 ? -17.460 -3.580 18.769 1.00 69.31 173 LYS A C 1
ATOM 1347 O O . LYS A 1 173 ? -17.417 -3.241 17.592 1.00 69.31 173 LYS A O 1
ATOM 1352 N N . ILE A 1 174 ? -16.689 -3.029 19.712 1.00 71.12 174 ILE A N 1
ATOM 1353 C CA . ILE A 1 174 ? -15.673 -2.008 19.406 1.00 71.12 174 ILE A CA 1
ATOM 1354 C C . ILE A 1 174 ? -14.620 -2.556 18.447 1.00 71.12 174 ILE A C 1
ATOM 1356 O O . ILE A 1 174 ? -14.283 -1.885 17.478 1.00 71.12 174 ILE A O 1
ATOM 1360 N N . HIS A 1 175 ? -14.122 -3.774 18.681 1.00 72.38 175 HIS A N 1
ATOM 1361 C CA . HIS A 1 175 ? -13.147 -4.394 17.785 1.00 72.38 175 HIS A CA 1
ATOM 1362 C C . HIS A 1 175 ? -13.689 -4.502 16.357 1.00 72.38 175 HIS A C 1
ATOM 1364 O O . HIS A 1 175 ? -13.050 -4.020 15.428 1.00 72.38 175 HIS A O 1
ATOM 1370 N N . LYS A 1 176 ? -14.897 -5.056 16.187 1.00 72.94 176 LYS A N 1
ATOM 1371 C CA . LYS A 1 176 ? -15.545 -5.167 14.870 1.00 72.94 176 LYS A CA 1
ATOM 1372 C C . LYS A 1 176 ? -15.783 -3.806 14.219 1.00 72.94 176 LYS A C 1
ATOM 1374 O O . LYS A 1 176 ? -15.604 -3.666 13.015 1.00 72.94 176 LYS A O 1
ATOM 1379 N N . LEU A 1 177 ? -16.176 -2.805 15.005 1.00 70.94 177 LEU A N 1
ATOM 1380 C CA . LEU A 1 177 ? -16.372 -1.450 14.506 1.00 70.94 177 LEU A CA 1
ATOM 1381 C C . LEU A 1 177 ? -15.058 -0.850 14.000 1.00 70.94 177 LEU A C 1
ATOM 1383 O O . LEU A 1 177 ? -15.012 -0.352 12.882 1.00 70.94 177 LEU A O 1
ATOM 1387 N N . LEU A 1 178 ? -13.987 -0.941 14.791 1.00 71.56 178 LEU A N 1
ATOM 1388 C CA . LEU A 1 178 ? -12.663 -0.469 14.394 1.00 71.56 178 LEU A CA 1
ATOM 1389 C C . LEU A 1 178 ? -12.163 -1.198 13.146 1.00 71.56 178 LEU A C 1
ATOM 1391 O O . LEU A 1 178 ? -11.660 -0.545 12.240 1.00 71.56 178 LEU A O 1
ATOM 1395 N N . GLU A 1 179 ? -12.335 -2.518 13.056 1.00 72.94 179 GLU A N 1
ATOM 1396 C CA . GLU A 1 179 ? -11.977 -3.281 11.855 1.00 72.94 179 GLU A CA 1
ATOM 1397 C C . GLU A 1 179 ? -12.736 -2.801 10.623 1.00 72.94 179 GLU A C 1
ATOM 1399 O O . GLU A 1 179 ? -12.114 -2.579 9.585 1.00 72.94 179 GLU A O 1
ATOM 1404 N N . ASN A 1 180 ? -14.049 -2.597 10.736 1.00 71.12 180 ASN A N 1
ATOM 1405 C CA . ASN A 1 180 ? -14.865 -2.105 9.633 1.00 71.12 180 ASN A CA 1
ATOM 1406 C C . ASN A 1 180 ? -14.429 -0.702 9.206 1.00 71.12 180 ASN A C 1
ATOM 1408 O O . ASN A 1 180 ? -14.224 -0.472 8.019 1.00 71.12 180 ASN A O 1
ATOM 1412 N N . THR A 1 181 ? -14.215 0.211 10.153 1.00 69.69 181 THR A N 1
ATOM 1413 C CA . THR A 1 181 ? -13.805 1.588 9.854 1.00 69.69 181 THR A CA 1
ATOM 1414 C C . THR A 1 181 ? -12.401 1.648 9.252 1.00 69.69 181 THR A C 1
ATOM 1416 O O . THR A 1 181 ? -12.181 2.339 8.264 1.00 69.69 181 THR A O 1
ATOM 1419 N N . LEU A 1 182 ? -11.438 0.907 9.809 1.00 71.12 182 LEU A N 1
ATOM 1420 C CA . LEU A 1 182 ? -10.047 0.908 9.339 1.00 71.12 182 LEU A CA 1
ATOM 1421 C C . LEU A 1 182 ? -9.868 0.160 8.012 1.00 71.12 182 LEU A C 1
ATOM 1423 O O . LEU A 1 182 ? -8.914 0.428 7.283 1.00 71.12 182 LEU A O 1
ATOM 1427 N N . SER A 1 183 ? -10.759 -0.783 7.698 1.00 70.75 183 SER A N 1
ATOM 1428 C CA . SER A 1 183 ? -10.734 -1.534 6.437 1.00 70.75 183 SER A CA 1
ATOM 1429 C C . SER A 1 183 ? -11.574 -0.881 5.343 1.00 70.75 183 SER A C 1
ATOM 1431 O O . SER A 1 183 ? -11.676 -1.442 4.256 1.00 70.75 183 SER A O 1
ATOM 1433 N N . GLN A 1 184 ? -12.197 0.270 5.597 1.00 67.62 184 GLN A N 1
ATOM 1434 C CA . GLN A 1 184 ? -12.984 0.987 4.602 1.00 67.62 184 GLN A CA 1
ATOM 1435 C C . GLN A 1 184 ? -12.219 2.174 4.025 1.00 67.62 184 GLN A C 1
ATOM 1437 O O . GLN A 1 184 ? -11.619 2.975 4.734 1.00 67.62 184 GLN A O 1
ATOM 1442 N N . VAL A 1 185 ? -12.284 2.299 2.704 1.00 62.28 185 VAL A N 1
ATOM 1443 C CA . VAL A 1 185 ? -11.732 3.405 1.934 1.00 62.28 185 VAL A CA 1
ATOM 1444 C C . VAL A 1 185 ? -12.734 3.782 0.846 1.00 62.28 185 VAL A C 1
ATOM 1446 O O . VAL A 1 185 ? -13.055 2.957 -0.004 1.00 62.28 185 VAL A O 1
ATOM 1449 N N . ASN A 1 186 ? -13.232 5.021 0.847 1.00 56.78 186 ASN A N 1
ATOM 1450 C CA . ASN A 1 186 ? -14.274 5.516 -0.066 1.00 56.78 186 ASN A CA 1
ATOM 1451 C C . ASN A 1 186 ? -15.522 4.598 -0.072 1.00 56.78 186 ASN A C 1
ATOM 1453 O O . ASN A 1 186 ? -16.085 4.323 -1.131 1.00 56.78 186 ASN A O 1
ATOM 1457 N N . GLY A 1 187 ? -15.901 4.042 1.088 1.00 57.41 187 GLY A N 1
ATOM 1458 C CA . GLY A 1 187 ? -16.997 3.067 1.208 1.00 57.41 187 GLY A CA 1
ATOM 1459 C C . GLY A 1 187 ? -16.699 1.683 0.610 1.00 57.41 187 GLY A C 1
ATOM 1460 O O . GLY A 1 187 ? -17.592 0.845 0.512 1.00 57.41 187 GLY A O 1
ATOM 1461 N N . GLN A 1 188 ? -15.454 1.416 0.200 1.00 65.06 188 GLN A N 1
ATOM 1462 C CA . GLN A 1 188 ? -15.012 0.122 -0.315 1.00 65.06 188 GLN A CA 1
ATOM 1463 C C . GLN A 1 188 ? -14.063 -0.576 0.653 1.00 65.06 188 GLN A C 1
ATOM 1465 O O . GLN A 1 188 ? -13.235 0.051 1.308 1.00 65.06 188 GLN A O 1
ATOM 1470 N N . TYR A 1 189 ? -14.126 -1.904 0.680 1.00 77.62 189 TYR A N 1
ATOM 1471 C CA . TYR A 1 189 ? -13.205 -2.713 1.467 1.00 77.62 189 TYR A CA 1
ATOM 1472 C C . TYR A 1 189 ? -11.769 -2.656 0.908 1.00 77.62 189 TYR A C 1
ATOM 1474 O O . TYR A 1 189 ? -11.517 -2.944 -0.276 1.00 77.62 189 TYR A O 1
ATOM 1482 N N . TRP A 1 190 ? -10.827 -2.316 1.786 1.00 83.06 190 TRP A N 1
ATOM 1483 C CA . TRP A 1 190 ? -9.388 -2.372 1.583 1.00 83.06 190 TRP A CA 1
ATOM 1484 C C . TRP A 1 190 ? -8.793 -3.515 2.416 1.00 83.06 190 TRP A C 1
ATOM 1486 O O . TRP A 1 190 ? -8.761 -3.427 3.646 1.00 83.06 190 TRP A O 1
ATOM 1496 N N . PRO A 1 191 ? -8.332 -4.604 1.775 1.00 84.62 191 PRO A N 1
ATOM 1497 C CA . PRO A 1 191 ? -7.825 -5.756 2.502 1.00 84.62 191 PRO A CA 1
ATOM 1498 C C . PRO A 1 191 ? -6.485 -5.447 3.187 1.00 84.62 191 PRO A C 1
ATOM 1500 O O . PRO A 1 191 ? -5.646 -4.747 2.607 1.00 84.62 191 PRO A O 1
ATOM 1503 N N . PRO A 1 192 ? -6.231 -6.023 4.375 1.00 85.94 192 PRO A N 1
ATOM 1504 C CA . PRO A 1 192 ? -4.898 -6.061 4.964 1.00 85.94 192 PRO A CA 1
ATOM 1505 C C . PRO A 1 192 ? -3.870 -6.645 3.976 1.00 85.94 192 PRO A C 1
ATOM 1507 O O . PRO A 1 192 ? -4.185 -7.593 3.251 1.00 85.94 192 PRO A O 1
ATOM 1510 N N . PRO A 1 193 ? -2.643 -6.105 3.895 1.00 91.81 193 PRO A N 1
ATOM 1511 C CA . PRO A 1 193 ? -1.635 -6.627 2.985 1.00 91.81 193 PRO A CA 1
ATOM 1512 C C . PRO A 1 193 ? -1.135 -8.001 3.439 1.00 91.81 193 PRO A C 1
ATOM 1514 O O . PRO A 1 193 ? -0.722 -8.177 4.575 1.00 91.81 193 PRO A O 1
ATOM 1517 N N . ASP A 1 194 ? -1.068 -8.967 2.530 1.00 92.94 194 ASP A N 1
ATOM 1518 C CA . ASP A 1 194 ? -0.480 -10.273 2.848 1.00 92.94 194 ASP A CA 1
ATOM 1519 C C . ASP A 1 194 ? 1.049 -10.268 2.919 1.00 92.94 194 ASP A C 1
ATOM 1521 O O . ASP A 1 194 ? 1.656 -11.007 3.692 1.00 92.94 194 ASP A O 1
ATOM 1525 N N . PHE A 1 195 ? 1.659 -9.427 2.094 1.00 94.88 195 PHE A N 1
ATOM 1526 C CA . PHE A 1 195 ? 3.096 -9.343 1.912 1.00 94.88 195 PHE A CA 1
ATOM 1527 C C . PHE A 1 195 ? 3.528 -7.884 1.955 1.00 94.88 195 PHE A C 1
ATOM 1529 O O . PHE A 1 195 ? 2.914 -7.044 1.283 1.00 94.88 195 PHE A O 1
ATOM 1536 N N . ILE A 1 196 ? 4.563 -7.592 2.736 1.00 95.31 196 ILE A N 1
ATOM 1537 C CA . ILE A 1 196 ? 5.149 -6.266 2.903 1.00 95.31 196 ILE A CA 1
ATOM 1538 C C . ILE A 1 196 ? 6.602 -6.324 2.435 1.00 95.31 196 ILE A C 1
ATOM 1540 O O . ILE A 1 196 ? 7.425 -7.017 3.031 1.00 95.31 196 ILE A O 1
ATOM 1544 N N . LEU A 1 197 ? 6.924 -5.559 1.391 1.00 95.06 197 LEU A N 1
ATOM 1545 C CA . LEU A 1 197 ? 8.304 -5.256 1.024 1.00 95.06 197 LEU A CA 1
ATOM 1546 C C . LEU A 1 197 ? 8.739 -3.991 1.741 1.00 95.06 197 LEU A C 1
ATOM 1548 O O . LEU A 1 197 ? 8.238 -2.906 1.444 1.00 95.06 197 LEU A O 1
ATOM 1552 N N . LYS A 1 198 ? 9.691 -4.133 2.659 1.00 94.00 198 LYS A N 1
ATOM 1553 C CA . LYS A 1 198 ? 10.281 -3.004 3.367 1.00 94.00 198 LYS A CA 1
ATOM 1554 C C . LYS A 1 198 ? 11.650 -2.674 2.779 1.00 94.00 198 LYS A C 1
ATOM 1556 O O . LYS A 1 198 ? 12.544 -3.527 2.730 1.00 94.00 198 LYS A O 1
ATOM 1561 N N . PHE A 1 199 ? 11.808 -1.427 2.357 1.00 92.75 199 PHE A N 1
ATOM 1562 C CA . PHE A 1 199 ? 13.053 -0.847 1.859 1.00 92.75 199 PHE A CA 1
ATOM 1563 C C . PHE A 1 199 ? 13.805 -0.122 2.964 1.00 92.75 199 PHE A C 1
ATOM 1565 O O . PHE A 1 199 ? 13.207 0.243 3.970 1.00 92.75 199 PHE A O 1
ATOM 1572 N N . GLY A 1 200 ? 15.119 0.026 2.794 1.00 83.44 200 GLY A N 1
ATOM 1573 C CA . GLY A 1 200 ? 15.936 0.765 3.747 1.00 83.44 200 GLY A CA 1
ATOM 1574 C C . GLY A 1 200 ? 16.360 -0.024 4.984 1.00 83.44 200 GLY A C 1
ATOM 1575 O O . GLY A 1 200 ? 16.505 -1.250 4.944 1.00 83.44 200 GLY A O 1
ATOM 1576 N N . ASN A 1 201 ? 16.621 0.680 6.089 1.00 80.00 201 ASN A N 1
ATOM 1577 C CA . ASN A 1 201 ? 17.273 0.077 7.257 1.00 80.00 201 ASN A CA 1
ATOM 1578 C C . ASN A 1 201 ? 16.355 -0.939 7.971 1.00 80.00 201 ASN A C 1
ATOM 1580 O O . ASN A 1 201 ? 15.313 -0.545 8.502 1.00 80.00 201 ASN A O 1
ATOM 1584 N N . PRO A 1 202 ? 16.717 -2.232 8.075 1.00 74.12 202 PRO A N 1
ATOM 1585 C CA . PRO A 1 202 ? 15.863 -3.243 8.695 1.00 74.12 202 PRO A CA 1
ATOM 1586 C C . PRO A 1 202 ? 15.587 -3.021 10.186 1.00 74.12 202 PRO A C 1
ATOM 1588 O O . PRO A 1 202 ? 14.584 -3.528 10.680 1.00 74.12 202 PRO A O 1
ATOM 1591 N N . THR A 1 203 ? 16.408 -2.244 10.897 1.00 71.62 203 THR A N 1
ATOM 1592 C CA . THR A 1 203 ? 16.230 -2.020 12.341 1.00 71.62 203 THR A CA 1
ATOM 1593 C C . THR A 1 203 ? 15.194 -0.949 12.677 1.00 71.62 203 THR A C 1
ATOM 1595 O O . THR A 1 203 ? 14.710 -0.909 13.806 1.00 71.62 203 THR A O 1
ATOM 1598 N N . VAL A 1 204 ? 14.821 -0.096 11.717 1.00 72.19 204 VAL A N 1
ATOM 1599 C CA . VAL A 1 204 ? 13.916 1.037 11.953 1.00 72.19 204 VAL A CA 1
ATOM 1600 C C . VAL A 1 204 ? 12.539 0.738 11.385 1.00 72.19 204 VAL A C 1
ATOM 1602 O O . VAL A 1 204 ? 12.378 0.586 10.177 1.00 72.19 204 VAL A O 1
ATOM 1605 N N . TRP A 1 205 ? 11.519 0.689 12.233 1.00 72.50 205 TRP A N 1
ATOM 1606 C CA . TRP A 1 205 ? 10.134 0.643 11.774 1.00 72.50 205 TRP A CA 1
ATOM 1607 C C . TRP A 1 205 ? 9.606 2.058 11.595 1.00 72.50 205 TRP A C 1
ATOM 1609 O O . TRP A 1 205 ? 9.593 2.846 12.532 1.00 72.50 205 TRP A O 1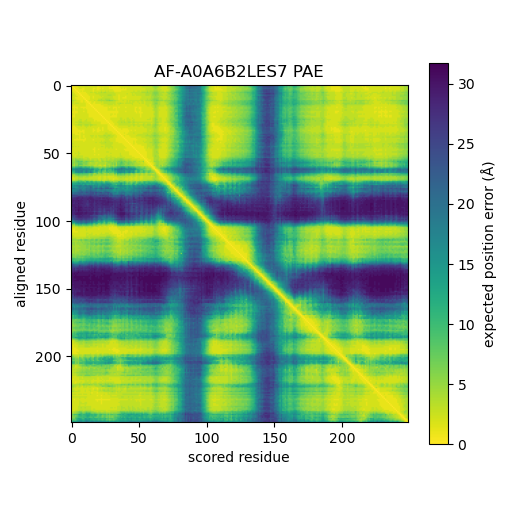
ATOM 1619 N N . THR A 1 206 ? 9.133 2.372 10.394 1.00 71.00 206 THR A N 1
ATOM 1620 C CA . THR A 1 206 ? 8.655 3.710 10.023 1.00 71.00 206 THR A CA 1
ATOM 1621 C C . THR A 1 206 ? 7.198 3.958 10.422 1.00 71.00 206 THR A C 1
ATOM 1623 O O . THR A 1 206 ? 6.593 4.915 9.952 1.00 71.00 206 THR A O 1
ATOM 1626 N N . GLY A 1 207 ? 6.609 3.123 11.289 1.00 76.50 207 GLY A N 1
ATOM 1627 C CA . GLY A 1 207 ? 5.231 3.288 11.772 1.00 76.50 207 GLY A CA 1
ATOM 1628 C C . GLY A 1 207 ? 4.137 2.798 10.815 1.00 76.50 207 GLY A C 1
ATOM 1629 O O . GLY A 1 207 ? 2.983 3.190 10.974 1.00 76.50 207 GLY A O 1
ATOM 1630 N N . PHE A 1 208 ? 4.478 1.945 9.840 1.00 82.56 208 PHE A N 1
ATOM 1631 C CA . PHE A 1 208 ? 3.523 1.400 8.870 1.00 82.56 208 PHE A CA 1
ATOM 1632 C C . PHE A 1 208 ? 2.321 0.723 9.549 1.00 82.56 208 PHE A C 1
ATOM 1634 O O . PHE A 1 208 ? 2.489 -0.269 10.253 1.00 82.56 208 PHE A O 1
ATOM 1641 N N . LEU A 1 209 ? 1.126 1.279 9.312 1.00 82.00 209 LEU A N 1
ATOM 1642 C CA . LEU A 1 209 ? -0.222 0.777 9.633 1.00 82.00 209 LEU A CA 1
ATOM 1643 C C . LEU A 1 209 ? -0.280 -0.451 10.576 1.00 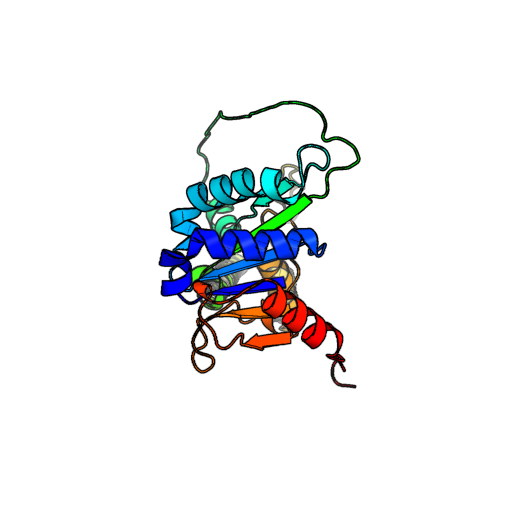82.00 209 LEU A C 1
ATOM 1645 O O . LEU A 1 209 ? -0.567 -1.567 10.126 1.00 82.00 209 LEU A O 1
ATOM 1649 N N . PRO A 1 210 ? -0.072 -0.266 11.898 1.00 80.75 210 PRO A N 1
ATOM 1650 C CA . PRO A 1 210 ? 0.092 -1.378 12.841 1.00 80.75 210 PRO A CA 1
ATOM 1651 C C . PRO A 1 210 ? -1.091 -2.352 12.884 1.00 80.75 210 PRO A C 1
ATOM 1653 O O . PRO A 1 210 ? -0.913 -3.548 13.108 1.00 80.75 210 PRO A O 1
ATOM 1656 N N . TRP A 1 211 ? -2.310 -1.855 12.652 1.00 80.12 211 TRP A N 1
ATOM 1657 C CA . TRP A 1 211 ? -3.509 -2.691 12.629 1.00 80.12 211 TRP A CA 1
ATOM 1658 C C . TRP A 1 211 ? -3.543 -3.621 11.412 1.00 80.12 211 TRP A C 1
ATOM 1660 O O . TRP A 1 211 ? -3.854 -4.805 11.538 1.00 80.12 211 TRP A O 1
ATOM 1670 N N . HIS A 1 212 ? -3.188 -3.095 10.239 1.00 80.94 212 HIS A N 1
ATOM 1671 C CA . HIS A 1 212 ? -3.264 -3.813 8.969 1.00 80.94 212 HIS A CA 1
ATOM 1672 C C . HIS A 1 212 ? -2.140 -4.838 8.796 1.00 80.94 212 HIS A C 1
ATOM 1674 O O . HIS A 1 212 ? -2.307 -5.772 8.021 1.00 80.94 212 HIS A O 1
ATOM 1680 N N . MET A 1 213 ? -1.025 -4.722 9.524 1.00 84.56 213 MET A N 1
ATOM 1681 C CA . MET A 1 213 ? 0.125 -5.626 9.366 1.00 84.56 213 MET A CA 1
ATOM 1682 C C . MET A 1 213 ? 0.073 -6.926 10.195 1.00 84.56 213 MET A C 1
ATOM 1684 O O . MET A 1 213 ? 1.024 -7.704 10.175 1.00 84.56 213 MET A O 1
ATOM 1688 N N . ARG A 1 214 ? -1.016 -7.183 10.939 1.00 83.69 214 ARG A N 1
ATOM 1689 C CA . ARG A 1 214 ? -1.098 -8.247 11.970 1.00 83.69 214 ARG A CA 1
ATOM 1690 C C . ARG A 1 214 ? -0.738 -9.656 11.475 1.00 83.69 214 ARG A C 1
ATOM 1692 O O . ARG A 1 214 ? -0.195 -10.443 12.242 1.00 83.69 214 ARG A O 1
ATOM 1699 N N . TYR A 1 215 ? -1.054 -9.968 10.220 1.00 85.62 215 TYR A N 1
ATOM 1700 C CA . TYR A 1 215 ? -0.801 -11.277 9.598 1.00 85.62 215 TYR A CA 1
ATOM 1701 C C . TYR A 1 215 ? 0.032 -11.167 8.318 1.00 85.62 215 TYR A C 1
ATOM 1703 O O . TYR A 1 215 ? 0.029 -12.072 7.481 1.00 85.62 215 TYR A O 1
ATOM 1711 N N . SER A 1 216 ? 0.700 -10.032 8.137 1.00 90.50 216 SER A N 1
ATOM 1712 C CA . SER A 1 216 ? 1.508 -9.775 6.959 1.00 90.50 216 SER A CA 1
ATOM 1713 C C . SER A 1 216 ? 2.874 -10.430 7.095 1.00 90.50 216 SER A C 1
ATOM 1715 O O . SER A 1 216 ? 3.558 -10.249 8.099 1.00 90.50 216 SER A O 1
ATOM 1717 N N . GLU A 1 217 ? 3.307 -11.121 6.047 1.00 93.25 217 GLU A N 1
ATOM 1718 C CA . GLU A 1 217 ? 4.698 -11.542 5.925 1.00 93.25 217 GLU A CA 1
ATOM 1719 C C . GLU A 1 217 ? 5.538 -10.329 5.541 1.00 93.25 217 GLU A C 1
ATOM 1721 O O . GLU A 1 217 ? 5.211 -9.615 4.587 1.00 93.25 217 GLU A O 1
ATOM 1726 N N . ILE A 1 218 ? 6.611 -10.076 6.285 1.00 92.31 218 ILE A N 1
ATOM 1727 C CA . ILE A 1 218 ? 7.435 -8.885 6.089 1.00 92.31 218 ILE A CA 1
ATOM 1728 C C . ILE A 1 218 ? 8.805 -9.313 5.601 1.00 92.31 218 ILE A C 1
ATOM 1730 O O . ILE A 1 218 ? 9.543 -10.009 6.297 1.00 92.31 218 ILE A O 1
ATOM 1734 N N . LEU A 1 219 ? 9.161 -8.846 4.407 1.00 93.25 219 LEU A N 1
ATOM 1735 C CA . LEU A 1 219 ? 10.482 -9.038 3.845 1.00 93.25 219 LEU A CA 1
ATOM 1736 C C . LEU A 1 219 ? 11.239 -7.718 3.821 1.00 93.25 219 LEU A C 1
ATOM 1738 O O . LEU A 1 219 ? 10.892 -6.762 3.125 1.00 93.25 219 LEU A O 1
ATOM 1742 N N . PHE A 1 220 ? 12.325 -7.712 4.580 1.00 92.38 220 PHE A N 1
ATOM 1743 C CA . PHE A 1 220 ? 13.333 -6.672 4.557 1.00 92.38 220 PHE A CA 1
ATOM 1744 C C . PHE A 1 220 ? 14.223 -6.881 3.339 1.00 92.38 220 PHE A C 1
ATOM 1746 O O . PHE A 1 220 ? 14.926 -7.886 3.239 1.00 92.38 220 PHE A O 1
ATOM 1753 N N . THR A 1 221 ? 14.186 -5.939 2.404 1.00 89.19 221 THR A N 1
ATOM 1754 C CA . THR A 1 221 ? 14.991 -6.021 1.176 1.00 89.19 221 THR A CA 1
ATOM 1755 C C . THR A 1 221 ? 16.486 -5.863 1.457 1.00 89.19 221 THR A C 1
ATOM 1757 O O . THR A 1 221 ? 17.304 -6.422 0.730 1.00 89.19 221 THR A O 1
ATOM 1760 N N . GLY A 1 222 ? 16.849 -5.138 2.525 1.00 85.62 222 GLY A N 1
ATOM 1761 C CA . GLY A 1 222 ? 18.2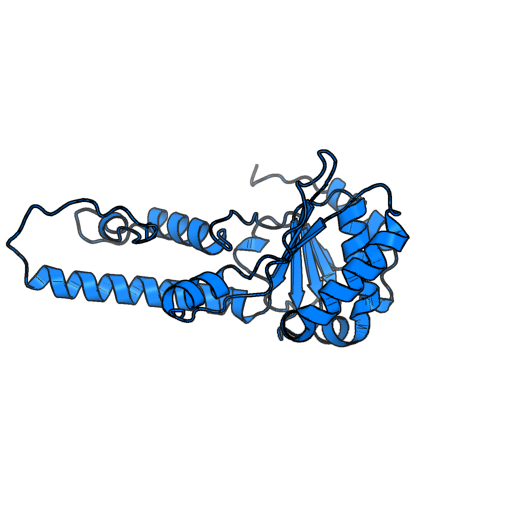40 -4.888 2.918 1.00 85.62 222 GLY A CA 1
ATOM 1762 C C . GLY A 1 222 ? 18.997 -3.960 1.9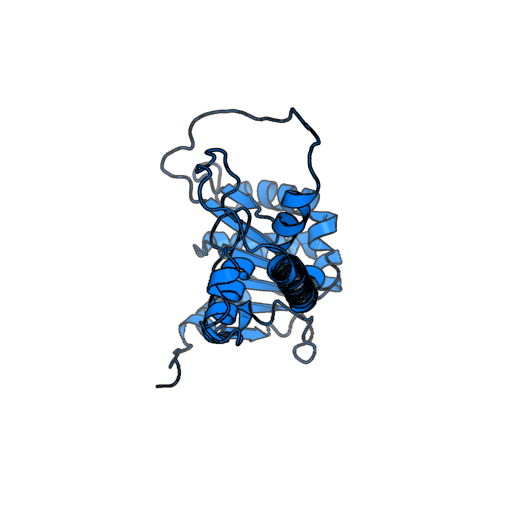61 1.00 85.62 222 GLY A C 1
ATOM 1763 O O . GLY A 1 222 ? 20.208 -3.806 2.092 1.00 85.62 222 GLY A O 1
ATOM 1764 N N . CYS A 1 223 ? 18.302 -3.345 1.001 1.00 86.12 223 CYS A N 1
ATOM 1765 C CA . CYS A 1 223 ? 18.864 -2.403 0.045 1.00 86.12 223 CYS A CA 1
ATOM 1766 C C . CYS A 1 223 ? 17.968 -1.164 -0.092 1.00 86.12 223 CYS A C 1
ATOM 1768 O O . CYS A 1 223 ? 16.767 -1.215 0.179 1.00 86.12 223 CYS A O 1
ATOM 1770 N N . SER A 1 224 ? 18.554 -0.052 -0.544 1.00 90.88 224 SER A N 1
ATOM 1771 C CA . SER A 1 224 ? 17.770 1.091 -1.032 1.00 90.88 224 SER A CA 1
ATOM 1772 C C . SER A 1 224 ? 16.975 0.674 -2.266 1.00 90.88 224 SER A C 1
ATOM 1774 O O . SER A 1 224 ? 17.407 -0.190 -3.042 1.00 90.88 224 SER A O 1
ATOM 1776 N N . LEU A 1 225 ? 15.827 1.319 -2.455 1.00 93.44 225 LEU A N 1
ATOM 1777 C CA . LEU A 1 225 ? 14.972 1.147 -3.620 1.00 93.44 225 LEU A CA 1
ATOM 1778 C C . LEU A 1 225 ? 15.753 1.275 -4.938 1.00 93.44 225 LEU A C 1
ATOM 1780 O O . LEU A 1 225 ? 15.529 0.476 -5.843 1.00 93.44 225 LEU A O 1
ATOM 1784 N N . SER A 1 226 ? 16.714 2.202 -5.019 1.00 92.75 226 SER A N 1
ATOM 1785 C CA . SER A 1 226 ? 17.573 2.424 -6.197 1.00 92.75 226 SER A CA 1
ATOM 1786 C C . SER A 1 226 ? 18.287 1.159 -6.707 1.00 92.75 226 SER A C 1
ATOM 1788 O O . SER A 1 226 ? 18.399 0.955 -7.914 1.00 92.75 226 SER A O 1
ATOM 1790 N N . ASN A 1 227 ? 18.708 0.271 -5.802 1.00 92.50 227 ASN A N 1
ATOM 1791 C CA . ASN A 1 227 ? 19.451 -0.953 -6.124 1.00 92.50 227 ASN A CA 1
ATOM 1792 C C . ASN A 1 227 ? 18.546 -2.182 -6.321 1.00 92.50 227 ASN A C 1
ATOM 1794 O O . ASN A 1 227 ? 19.023 -3.285 -6.611 1.00 92.50 227 ASN A O 1
ATOM 1798 N N . PHE A 1 228 ? 17.234 -2.026 -6.145 1.00 95.31 228 PHE A N 1
ATOM 1799 C CA . PHE A 1 228 ? 16.290 -3.132 -6.173 1.00 95.31 228 PHE A CA 1
ATOM 1800 C C . PHE A 1 228 ? 15.862 -3.473 -7.599 1.00 95.31 228 PHE A C 1
ATOM 1802 O O . PHE A 1 228 ? 15.006 -2.819 -8.185 1.00 95.31 228 PHE A O 1
ATOM 1809 N N . ASN A 1 229 ? 16.449 -4.522 -8.169 1.00 94.75 229 ASN A N 1
ATOM 1810 C CA . ASN A 1 229 ? 16.153 -4.971 -9.530 1.00 94.75 229 ASN A CA 1
ATOM 1811 C C . ASN A 1 229 ? 15.042 -6.041 -9.591 1.00 94.75 229 ASN A C 1
ATOM 1813 O O . ASN A 1 229 ? 14.626 -6.609 -8.578 1.00 94.75 229 ASN A O 1
ATOM 1817 N N . PHE A 1 230 ? 14.599 -6.359 -10.813 1.00 95.25 230 PHE A N 1
ATOM 1818 C CA . PHE A 1 230 ? 13.549 -7.352 -11.065 1.00 95.25 230 PHE A CA 1
ATOM 1819 C C . PHE A 1 230 ? 13.910 -8.758 -10.555 1.00 95.25 230 PHE A C 1
ATOM 1821 O O . PHE A 1 230 ? 13.054 -9.476 -10.045 1.00 95.25 230 PHE A O 1
ATOM 1828 N N . GLY A 1 231 ? 15.185 -9.152 -10.626 1.00 96.31 231 GLY A N 1
ATOM 1829 C CA . GLY A 1 231 ? 15.641 -10.435 -10.088 1.00 96.31 231 GLY A CA 1
ATOM 1830 C C . GLY A 1 231 ? 15.463 -10.521 -8.569 1.00 96.31 231 GLY A C 1
ATOM 1831 O O . GLY A 1 231 ? 14.996 -11.537 -8.055 1.00 96.31 231 GLY A O 1
ATOM 1832 N N . THR A 1 232 ? 15.774 -9.445 -7.844 1.00 95.50 232 THR A N 1
ATOM 1833 C CA . THR A 1 232 ? 15.531 -9.347 -6.396 1.00 95.50 232 THR A CA 1
ATOM 1834 C C . THR A 1 232 ? 14.036 -9.339 -6.075 1.00 95.50 232 THR A C 1
ATOM 1836 O O . THR A 1 232 ? 13.615 -9.980 -5.110 1.00 95.50 232 THR A O 1
ATOM 1839 N N . PHE A 1 233 ? 13.217 -8.685 -6.903 1.00 96.69 233 PHE A N 1
ATOM 1840 C CA . PHE A 1 233 ? 11.759 -8.721 -6.779 1.00 96.69 233 PHE A CA 1
ATOM 1841 C C . PHE A 1 233 ? 11.205 -10.148 -6.875 1.00 96.69 233 PHE A C 1
ATOM 1843 O O . PHE A 1 233 ? 10.502 -10.591 -5.969 1.00 96.69 233 PHE A O 1
ATOM 1850 N N . ILE A 1 234 ? 11.592 -10.907 -7.903 1.00 96.69 234 ILE A N 1
ATOM 1851 C CA . ILE A 1 234 ? 11.132 -12.292 -8.086 1.00 96.69 234 ILE A CA 1
ATOM 1852 C C . ILE A 1 234 ? 11.598 -13.194 -6.940 1.00 96.69 234 ILE A C 1
ATOM 1854 O O . ILE A 1 234 ? 10.797 -13.952 -6.399 1.00 96.69 234 ILE A O 1
ATOM 1858 N N . LYS A 1 235 ? 12.851 -13.057 -6.487 1.00 95.38 235 LYS A N 1
ATOM 1859 C CA . LYS A 1 235 ? 13.348 -13.765 -5.291 1.00 95.38 235 LYS A CA 1
ATOM 1860 C C . LYS A 1 235 ? 12.533 -13.445 -4.036 1.00 95.38 235 LYS A C 1
ATOM 1862 O O . LYS A 1 235 ? 12.382 -14.296 -3.167 1.00 95.38 235 LYS A O 1
ATOM 1867 N N . SER A 1 236 ? 12.032 -12.218 -3.921 1.00 95.56 236 SER A N 1
ATOM 1868 C CA . SER A 1 236 ? 11.205 -11.807 -2.785 1.00 95.56 236 SER A CA 1
ATOM 1869 C C . SER A 1 236 ? 9.821 -12.458 -2.828 1.00 95.56 236 SER A C 1
ATOM 1871 O O . SER A 1 236 ? 9.327 -12.892 -1.790 1.00 95.56 236 SER A O 1
ATOM 1873 N N . LEU A 1 237 ? 9.226 -12.579 -4.019 1.00 95.44 237 LEU A N 1
ATOM 1874 C CA . LEU A 1 237 ? 7.966 -13.303 -4.216 1.00 95.44 237 LEU A CA 1
ATOM 1875 C C . LEU A 1 237 ? 8.118 -14.808 -3.978 1.00 95.44 237 LEU A C 1
ATOM 1877 O O . LEU A 1 237 ? 7.254 -15.410 -3.352 1.00 95.44 237 LEU A O 1
ATOM 1881 N N . ASP A 1 238 ? 9.220 -15.407 -4.430 1.00 95.31 238 ASP A N 1
ATOM 1882 C CA . ASP A 1 238 ? 9.515 -16.823 -4.191 1.00 95.31 238 ASP A CA 1
ATOM 1883 C C . ASP A 1 238 ? 9.655 -17.125 -2.691 1.00 95.31 238 ASP A C 1
ATOM 1885 O O . ASP A 1 238 ? 9.021 -18.043 -2.175 1.00 95.31 238 ASP A O 1
ATOM 1889 N N . LYS A 1 239 ? 10.384 -16.274 -1.953 1.00 94.19 239 LYS A N 1
ATOM 1890 C CA . LYS A 1 239 ? 10.455 -16.357 -0.486 1.00 94.19 239 LYS A CA 1
ATOM 1891 C C . LYS A 1 239 ? 9.076 -16.281 0.163 1.00 94.19 239 LYS A C 1
ATOM 1893 O O . LYS A 1 239 ? 8.782 -17.092 1.032 1.00 94.19 239 LYS A O 1
ATOM 1898 N N . PHE A 1 240 ? 8.232 -15.342 -0.267 1.00 94.31 240 PHE A N 1
ATOM 1899 C CA . PHE A 1 240 ? 6.861 -15.237 0.232 1.00 94.31 240 PHE A CA 1
ATOM 1900 C C . PHE A 1 240 ? 6.039 -16.500 -0.066 1.00 94.31 240 PHE A C 1
ATOM 1902 O O . PHE A 1 240 ? 5.309 -16.972 0.799 1.00 94.31 240 PHE A O 1
ATOM 1909 N N . ASN A 1 241 ? 6.190 -17.088 -1.254 1.00 93.12 241 ASN A N 1
ATOM 1910 C CA . ASN A 1 241 ? 5.476 -18.304 -1.644 1.00 93.12 241 ASN A CA 1
ATOM 1911 C C . ASN A 1 241 ? 5.887 -19.540 -0.817 1.00 93.12 241 ASN A C 1
ATOM 1913 O O . ASN A 1 241 ? 5.098 -20.466 -0.651 1.00 93.12 241 ASN A O 1
ATOM 1917 N N . GLN A 1 242 ? 7.108 -19.556 -0.278 1.00 91.75 242 GLN A N 1
ATOM 1918 C CA . GLN A 1 242 ? 7.599 -20.619 0.607 1.00 91.75 242 GLN A CA 1
ATOM 1919 C C . GLN A 1 242 ? 7.117 -20.462 2.063 1.00 91.75 242 GLN A C 1
ATOM 1921 O O . GLN A 1 242 ? 7.231 -21.401 2.855 1.00 91.75 242 GLN A O 1
ATOM 1926 N N . CYS A 1 243 ? 6.565 -19.302 2.438 1.00 87.88 243 CYS A N 1
ATOM 1927 C CA . CYS A 1 243 ? 6.059 -19.053 3.786 1.00 87.88 243 CYS A CA 1
ATOM 1928 C C . CYS A 1 243 ? 4.726 -19.782 4.024 1.00 87.88 243 CYS A C 1
ATOM 1930 O O . CYS A 1 243 ? 3.695 -19.467 3.433 1.00 87.88 243 CYS A O 1
ATOM 1932 N N . GLY A 1 244 ? 4.724 -20.740 4.954 1.00 83.25 244 GLY A N 1
ATOM 1933 C CA . GLY A 1 244 ? 3.511 -21.422 5.406 1.00 83.25 244 GLY A CA 1
ATOM 1934 C C . GLY A 1 244 ? 2.865 -20.714 6.596 1.00 83.25 244 GLY A C 1
ATOM 1935 O O . GLY A 1 244 ? 3.392 -20.760 7.709 1.00 83.25 244 GLY A O 1
ATOM 1936 N N . ARG A 1 245 ? 1.686 -20.115 6.400 1.00 83.38 245 ARG A N 1
ATOM 1937 C CA . ARG A 1 245 ? 0.916 -19.502 7.494 1.00 83.38 245 ARG A CA 1
ATOM 1938 C C . ARG A 1 245 ? 0.192 -20.560 8.318 1.00 83.38 245 ARG A C 1
ATOM 1940 O O . ARG A 1 245 ? -0.708 -21.235 7.825 1.00 83.38 245 ARG A O 1
ATOM 1947 N N . ARG A 1 246 ? 0.551 -20.671 9.598 1.00 82.75 246 ARG A N 1
ATOM 1948 C CA . ARG A 1 246 ? -0.033 -21.667 10.515 1.00 82.75 246 ARG A CA 1
ATOM 1949 C C . ARG A 1 246 ? -1.259 -21.176 11.282 1.00 82.75 246 ARG A C 1
ATOM 1951 O O . ARG A 1 246 ? -1.956 -21.987 11.872 1.00 82.75 246 ARG A O 1
ATOM 1958 N N . PHE A 1 247 ? -1.543 -19.871 11.270 1.00 79.25 247 PHE A N 1
ATOM 1959 C CA . PHE A 1 247 ? -2.694 -19.260 11.958 1.00 79.25 247 PHE A CA 1
ATOM 1960 C C . PHE A 1 247 ? -2.898 -19.758 13.407 1.00 79.25 247 PHE A C 1
ATOM 1962 O O . PHE A 1 247 ? -4.029 -19.919 13.859 1.00 79.25 247 PHE A O 1
ATOM 1969 N N . GLY A 1 248 ? -1.801 -20.018 14.129 1.00 78.50 248 GLY A N 1
ATOM 1970 C CA . GLY A 1 248 ? -1.838 -20.506 15.512 1.00 78.50 248 GLY A CA 1
ATOM 1971 C C . GLY A 1 248 ? -2.195 -21.988 15.689 1.00 78.50 248 GLY A C 1
ATOM 1972 O O . GLY A 1 248 ? -2.534 -22.375 16.803 1.00 78.50 248 GLY A O 1
ATOM 1973 N N . LYS A 1 249 ? -2.138 -22.795 14.622 1.00 65.69 249 LYS A N 1
ATOM 1974 C CA . LYS A 1 249 ? -2.248 -24.262 14.657 1.00 65.69 249 LYS A CA 1
ATOM 1975 C C . LYS A 1 249 ? -0.885 -24.948 14.692 1.00 65.69 249 LYS A C 1
ATOM 1977 O O . LYS A 1 249 ? 0.086 -24.387 14.127 1.00 65.69 249 LYS A O 1
#

Sequence (249 aa):
MAIVLDDNDALNNSCQLVNVVTWCVAAGIPNLTLYDHQGILKQNLVTLKRELEARRDFFFGSKKRYQYKFVDSPIQNVERHMKLNVNVNGIVDGLCGAPVDTSSVRICVTSAEDGQETIIKILQKLALQINNEKGLNDTLDLMEEGSPCQNGKTDIINFKLLLDDNGNIQKTKIHKLLENTLSQVNGQYWPPPDFILKFGNPTVWTGFLPWHMRYSEILFTGCSLSNFNFGTFIKSLDKFNQCGRRFGK